Protein AF-A0AAV0S8D9-F1 (afdb_monomer)

pLDDT: mean 72.55, std 22.2, range [24.14, 98.0]

Radius of gyration: 20.38 Å; Cα contacts (8 Å, |Δi|>4): 269; chains: 1; bounding box: 49×60×60 Å

Organism: NCBI:txid586396

Mean predicted aligned error: 12.65 Å

Secondary structure (DSSP, 8-state):
------TTHHHHHHHHHHHHHHHHHHHHHHHHTHHHHHHHHHHTTTS------------------SSS-GGG--S-------BTTB--HHHHHHHHHHHHHHHHHHTTT-HHHHHHHHHHHHHHHHHHHHHHHHHHHH-TTSSTHHHHHTSHHHHHHHHHHHHHHH--HHHHHHHHHTTTTTTTTT---S--BTTB-HHHHHHHHHHHHHTT--GGGHHHHHHHHHHHHHHHHHHTT-STT-PPPPPP---

Foldseek 3Di:
DDDPPDPVVVVVCVPLLQVLVVLLVVLVCCLVCVVVVVVVVVVVVVPDPPPDDPPPPDPDDADDDDPDDPVPDPDDRDDDDADLVRHDLLSLLSNLSSLLSVLSSCCVPDNVSSVVSLVSSVVSLVSSVVSLVVVCVVPVDDDPVVVNLQNLLSNLSSLLSNCVRPVDVVSVVVNLVCCVVNCLLPDLDQDDHSRGNSLVSLVSLLVCVVVVHPPVSNVSSVSSPVSNVSNVCQDVVNDPPNHDDDDDPPD

Structure (mmCIF, N/CA/C/O backbone):
data_AF-A0AAV0S8D9-F1
#
_entry.id   AF-A0AAV0S8D9-F1
#
loop_
_atom_site.group_PDB
_atom_site.id
_atom_site.type_symbol
_atom_site.label_atom_id
_atom_site.label_alt_id
_atom_site.label_comp_id
_atom_site.label_asym_id
_atom_site.label_entity_id
_atom_site.label_seq_id
_atom_site.pdbx_PDB_ins_code
_atom_site.Cartn_x
_atom_site.Cartn_y
_atom_site.Cartn_z
_atom_site.occupancy
_atom_site.B_iso_or_equiv
_atom_site.auth_seq_id
_atom_site.auth_comp_id
_atom_site.auth_asym_id
_atom_site.auth_atom_id
_atom_site.pdbx_PDB_model_num
ATOM 1 N N . MET A 1 1 ? 24.815 -12.047 -27.892 1.00 31.92 1 MET A N 1
ATOM 2 C CA . MET A 1 1 ? 26.047 -11.972 -27.067 1.00 31.92 1 MET A CA 1
ATOM 3 C C . MET A 1 1 ? 26.303 -10.484 -26.829 1.00 31.92 1 MET A C 1
ATOM 5 O O . MET A 1 1 ? 26.404 -9.784 -27.816 1.00 31.92 1 MET A O 1
ATOM 9 N N . GLN A 1 2 ? 26.250 -9.881 -25.640 1.00 24.14 2 GLN A N 1
ATOM 10 C CA . GLN A 1 2 ? 26.749 -10.273 -24.319 1.00 24.14 2 GLN A CA 1
ATOM 11 C C . GLN A 1 2 ? 25.800 -9.818 -23.188 1.00 24.14 2 GLN A C 1
ATOM 13 O O . GLN A 1 2 ? 25.110 -8.808 -23.295 1.00 24.14 2 GLN A O 1
ATOM 18 N N . HIS A 1 3 ? 25.816 -10.579 -22.094 1.00 31.75 3 HIS A N 1
ATOM 19 C CA . HIS A 1 3 ? 25.137 -10.332 -20.824 1.00 31.75 3 HIS A CA 1
ATOM 20 C C . HIS A 1 3 ? 25.444 -8.947 -20.224 1.00 31.75 3 HIS A C 1
ATOM 22 O O . HIS A 1 3 ? 26.602 -8.638 -19.953 1.00 31.75 3 HIS A O 1
ATOM 28 N N . GLN A 1 4 ? 24.413 -8.165 -19.885 1.00 28.41 4 GLN A N 1
ATOM 29 C CA . GLN A 1 4 ? 24.534 -7.015 -18.976 1.00 28.41 4 GLN A CA 1
ATOM 30 C C . GLN A 1 4 ? 23.813 -7.264 -17.641 1.00 28.41 4 GLN A C 1
ATOM 32 O O . GLN A 1 4 ? 22.984 -6.479 -17.196 1.00 28.41 4 GLN A O 1
ATOM 37 N N . HIS A 1 5 ? 24.197 -8.316 -16.916 1.00 37.41 5 HIS A N 1
ATOM 38 C CA . HIS A 1 5 ? 24.026 -8.327 -15.456 1.00 37.41 5 HIS A CA 1
ATOM 39 C C . HIS A 1 5 ? 25.202 -7.588 -14.798 1.00 37.41 5 HIS A C 1
ATOM 41 O O . HIS A 1 5 ? 26.021 -8.172 -14.093 1.00 37.41 5 HIS A O 1
ATOM 47 N N . GLY A 1 6 ? 25.320 -6.285 -15.070 1.00 32.06 6 GLY A N 1
ATOM 48 C CA . GLY A 1 6 ? 26.424 -5.460 -14.579 1.00 32.06 6 GLY A CA 1
ATOM 49 C C . GLY A 1 6 ? 26.238 -4.974 -13.127 1.00 32.06 6 GLY A C 1
ATOM 50 O O . GLY A 1 6 ? 25.114 -4.694 -12.701 1.00 32.06 6 GLY A O 1
ATOM 51 N N . PRO A 1 7 ? 27.326 -4.760 -12.360 1.00 40.91 7 PRO A N 1
ATOM 52 C CA . PRO A 1 7 ? 27.303 -4.261 -10.974 1.00 40.91 7 PRO A CA 1
ATOM 53 C C . PRO A 1 7 ? 26.747 -2.831 -10.797 1.00 40.91 7 PRO A C 1
ATOM 55 O O . PRO A 1 7 ? 26.659 -2.341 -9.672 1.00 40.91 7 PRO A O 1
ATOM 58 N N . ARG A 1 8 ? 26.384 -2.137 -11.883 1.00 38.75 8 ARG A N 1
ATOM 59 C CA . ARG A 1 8 ? 25.819 -0.774 -11.865 1.00 38.75 8 ARG A CA 1
ATOM 60 C C . ARG A 1 8 ? 24.288 -0.761 -11.808 1.00 38.75 8 ARG A C 1
ATOM 62 O O . ARG A 1 8 ? 23.747 0.013 -11.031 1.00 38.75 8 ARG A O 1
ATOM 69 N N . ALA A 1 9 ? 23.598 -1.681 -12.490 1.00 37.69 9 ALA A N 1
ATOM 70 C CA . ALA A 1 9 ? 22.139 -1.832 -12.378 1.00 37.69 9 ALA A CA 1
ATOM 71 C C . ALA A 1 9 ? 21.707 -2.180 -10.938 1.00 37.69 9 ALA A C 1
ATOM 73 O O . ALA A 1 9 ? 20.710 -1.669 -10.432 1.00 37.69 9 ALA A O 1
ATOM 74 N N . ARG A 1 10 ? 22.531 -2.961 -10.222 1.00 42.09 10 ARG A N 1
ATOM 75 C CA . ARG A 1 10 ? 22.337 -3.244 -8.788 1.00 42.09 10 ARG A CA 1
ATOM 76 C C . ARG A 1 10 ? 22.516 -2.011 -7.890 1.00 42.09 10 ARG A C 1
ATOM 78 O O . ARG A 1 10 ? 21.965 -1.994 -6.797 1.00 42.09 10 ARG A O 1
ATOM 85 N N . ARG A 1 11 ? 23.272 -0.985 -8.312 1.00 39.25 11 ARG A N 1
ATOM 86 C CA . ARG A 1 11 ? 23.469 0.247 -7.520 1.00 39.25 11 ARG A CA 1
ATOM 87 C C . ARG A 1 11 ? 22.271 1.189 -7.581 1.00 39.25 11 ARG A C 1
ATOM 89 O O . ARG A 1 11 ? 21.969 1.800 -6.568 1.00 39.25 11 ARG A O 1
ATOM 96 N N . LEU A 1 12 ? 21.561 1.278 -8.708 1.00 46.28 12 LEU A N 1
ATOM 97 C CA . LEU A 1 12 ? 20.380 2.151 -8.806 1.00 46.28 12 LEU A CA 1
ATOM 98 C C . LEU A 1 12 ? 19.218 1.659 -7.954 1.00 46.28 12 LEU A C 1
ATOM 100 O O . LEU A 1 12 ? 18.611 2.460 -7.249 1.00 46.28 12 LEU A O 1
ATOM 104 N N . ARG A 1 13 ? 18.967 0.343 -7.939 1.00 48.09 13 ARG A N 1
ATOM 105 C CA . ARG A 1 13 ? 17.975 -0.248 -7.026 1.00 48.09 13 ARG A CA 1
ATOM 106 C C . ARG A 1 13 ? 18.266 0.101 -5.564 1.00 48.09 13 ARG A C 1
ATOM 108 O O . ARG A 1 13 ? 17.356 0.475 -4.839 1.00 48.09 13 ARG A O 1
ATOM 115 N N . ARG A 1 14 ? 19.545 0.087 -5.164 1.00 50.66 14 ARG A N 1
ATOM 116 C CA . ARG A 1 14 ? 19.982 0.405 -3.792 1.00 50.66 14 ARG A CA 1
ATOM 117 C C . ARG A 1 14 ? 19.736 1.852 -3.361 1.00 50.66 14 ARG A C 1
ATOM 119 O O . ARG A 1 14 ? 19.658 2.090 -2.165 1.00 50.66 14 ARG A O 1
ATOM 126 N N . CYS A 1 15 ? 19.632 2.808 -4.284 1.00 57.28 15 CYS A N 1
ATOM 127 C CA . CYS A 1 15 ? 19.384 4.213 -3.933 1.00 57.28 15 CYS A CA 1
ATOM 128 C C . CYS A 1 15 ? 17.926 4.625 -4.159 1.00 57.28 15 CYS A C 1
ATOM 130 O O . CYS A 1 15 ? 17.399 5.428 -3.397 1.00 57.28 15 CYS A O 1
ATOM 132 N N . ALA A 1 16 ? 17.267 4.086 -5.186 1.00 69.50 16 ALA A N 1
ATOM 133 C CA . ALA A 1 16 ? 15.893 4.455 -5.511 1.00 69.50 16 ALA A CA 1
ATOM 134 C C . ALA A 1 16 ? 14.869 3.846 -4.541 1.00 69.50 16 ALA A C 1
ATOM 136 O O . ALA A 1 16 ? 13.912 4.525 -4.176 1.00 69.50 16 ALA A O 1
ATOM 137 N N . LEU A 1 17 ? 15.098 2.614 -4.073 1.00 73.50 17 LEU A N 1
ATOM 138 C CA . LEU A 1 17 ? 14.161 1.915 -3.191 1.00 73.50 17 LEU A CA 1
ATOM 139 C C . LEU A 1 17 ? 14.050 2.578 -1.800 1.00 73.50 17 LEU A C 1
ATOM 141 O O . LEU A 1 17 ? 12.930 2.891 -1.395 1.00 73.50 17 LEU A O 1
ATOM 145 N N . PRO A 1 18 ? 15.153 2.938 -1.103 1.00 82.00 18 PRO A N 1
ATOM 146 C CA . PRO A 1 18 ? 15.049 3.656 0.170 1.00 82.00 18 PRO A CA 1
ATOM 147 C C . PRO A 1 18 ? 14.458 5.063 0.036 1.00 82.00 18 PRO A C 1
ATOM 149 O O . PRO A 1 18 ? 13.783 5.536 0.949 1.00 82.00 18 PRO A O 1
ATOM 152 N N . MET A 1 19 ? 14.684 5.746 -1.093 1.00 79.19 19 MET A N 1
ATOM 153 C CA . MET A 1 19 ? 14.059 7.048 -1.350 1.00 79.19 19 MET A CA 1
ATOM 154 C C . MET A 1 19 ? 12.544 6.927 -1.526 1.00 79.19 19 MET A C 1
ATOM 156 O O . MET A 1 19 ? 11.808 7.696 -0.912 1.00 79.19 19 MET A O 1
ATOM 160 N N . ALA A 1 20 ? 12.079 5.969 -2.334 1.00 82.50 20 ALA A N 1
ATOM 161 C CA . ALA A 1 20 ? 10.651 5.715 -2.516 1.00 82.50 20 ALA A CA 1
ATOM 162 C C . ALA A 1 20 ? 9.992 5.354 -1.176 1.00 82.50 20 ALA A C 1
ATOM 164 O O . ALA A 1 20 ? 9.017 5.994 -0.793 1.00 82.50 20 ALA A O 1
ATOM 165 N N . PHE A 1 21 ? 10.618 4.467 -0.397 1.00 87.00 21 PHE A N 1
ATOM 166 C CA . PHE A 1 21 ? 10.182 4.140 0.962 1.00 87.00 21 PHE A CA 1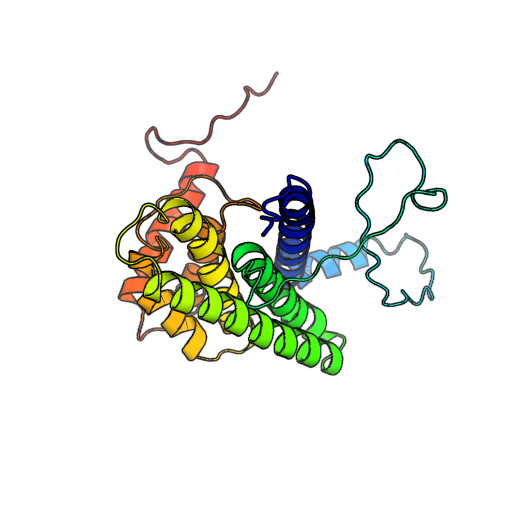
ATOM 167 C C . PHE A 1 21 ? 10.084 5.369 1.873 1.00 87.00 21 PHE A C 1
ATOM 169 O O . PHE A 1 21 ? 9.083 5.565 2.561 1.00 87.00 21 PHE A O 1
ATOM 176 N N . SER A 1 22 ? 11.092 6.242 1.847 1.00 87.50 22 SER A N 1
ATOM 177 C CA . SER A 1 22 ? 11.098 7.466 2.657 1.00 87.50 22 SER A CA 1
ATOM 178 C C . SER A 1 22 ? 9.945 8.398 2.276 1.00 87.50 22 SER A C 1
ATOM 180 O O . SER A 1 22 ? 9.296 8.967 3.154 1.00 87.50 22 SER A O 1
ATOM 182 N N . MET A 1 23 ? 9.642 8.519 0.980 1.00 87.69 23 MET A N 1
ATOM 183 C CA . MET A 1 23 ? 8.485 9.275 0.493 1.00 87.69 23 MET A CA 1
ATOM 184 C C . MET A 1 23 ? 7.165 8.661 0.965 1.00 87.69 23 MET A C 1
ATOM 186 O O . MET A 1 23 ? 6.303 9.400 1.445 1.00 87.69 23 MET A O 1
ATOM 190 N N . THR A 1 24 ? 7.019 7.334 0.896 1.00 90.50 24 THR A N 1
ATOM 191 C CA . THR A 1 24 ? 5.839 6.629 1.421 1.00 90.50 24 THR A CA 1
ATOM 192 C C . THR A 1 24 ? 5.653 6.909 2.911 1.00 90.50 24 THR A C 1
ATOM 194 O O . THR A 1 24 ? 4.551 7.241 3.342 1.00 90.50 24 THR A O 1
ATOM 197 N N . MET A 1 25 ? 6.730 6.849 3.698 1.00 92.06 25 MET A N 1
ATOM 198 C CA . MET A 1 25 ? 6.685 7.090 5.143 1.00 92.06 25 MET A CA 1
ATOM 199 C C . MET A 1 25 ? 6.356 8.538 5.504 1.00 92.06 25 MET A C 1
ATOM 201 O O . MET A 1 25 ? 5.533 8.771 6.390 1.00 92.06 25 MET A O 1
ATOM 205 N N . MET A 1 26 ? 6.941 9.515 4.805 1.00 89.00 26 MET A N 1
ATOM 206 C CA . MET A 1 26 ? 6.593 10.927 4.994 1.00 89.00 26 MET A CA 1
ATOM 207 C C . MET A 1 26 ? 5.124 11.189 4.651 1.00 89.00 26 MET A C 1
ATOM 209 O O . MET A 1 26 ? 4.426 11.860 5.411 1.00 89.00 26 MET A O 1
ATOM 213 N N . ALA A 1 27 ? 4.634 10.622 3.544 1.00 90.31 27 ALA A N 1
ATOM 214 C CA . ALA A 1 27 ? 3.231 10.732 3.165 1.00 90.31 27 ALA A CA 1
ATOM 215 C C . ALA A 1 27 ? 2.315 10.055 4.195 1.00 90.31 27 ALA A C 1
ATOM 217 O O . ALA A 1 27 ? 1.306 10.639 4.583 1.00 90.31 27 ALA A O 1
ATOM 218 N N . TRP A 1 28 ? 2.678 8.871 4.697 1.00 93.56 28 TRP A N 1
ATOM 219 C CA . TRP A 1 28 ? 1.918 8.186 5.742 1.00 93.56 28 TRP A CA 1
ATOM 220 C C . TRP A 1 28 ? 1.806 9.045 7.005 1.00 93.56 28 TRP A C 1
ATOM 222 O O . TRP A 1 28 ? 0.695 9.280 7.486 1.00 93.56 28 TRP A O 1
ATOM 232 N N . GLY A 1 29 ? 2.928 9.589 7.486 1.00 90.81 29 GLY A N 1
ATOM 233 C CA . GLY A 1 29 ? 2.941 10.494 8.633 1.00 90.81 29 GLY A CA 1
ATOM 234 C C . GLY A 1 29 ? 2.063 11.728 8.415 1.00 90.81 29 GLY A C 1
ATOM 235 O O . GLY A 1 29 ? 1.259 12.069 9.277 1.00 90.81 29 GLY A O 1
ATOM 236 N N . ALA A 1 30 ? 2.140 12.347 7.234 1.00 87.81 30 ALA A N 1
ATOM 237 C CA . ALA A 1 30 ? 1.315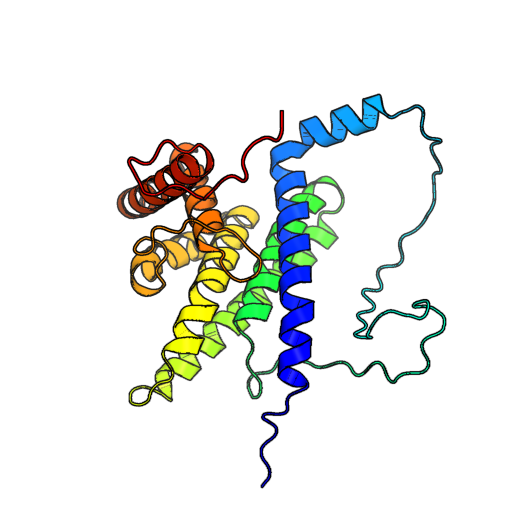 13.502 6.883 1.00 87.81 30 ALA A CA 1
ATOM 238 C C . ALA A 1 30 ? -0.189 13.184 6.821 1.00 87.81 30 ALA A C 1
ATOM 240 O O . ALA A 1 30 ? -1.004 14.054 7.120 1.00 87.81 30 ALA A O 1
ATOM 241 N N . ILE A 1 31 ? -0.573 11.962 6.439 1.00 90.19 31 ILE A N 1
ATOM 242 C CA . ILE A 1 31 ? -1.981 11.540 6.381 1.00 90.19 31 ILE A CA 1
ATOM 243 C C . ILE A 1 31 ? -2.524 11.264 7.784 1.00 90.19 31 ILE A C 1
ATOM 245 O O . ILE A 1 31 ? -3.610 11.736 8.115 1.00 90.19 31 ILE A O 1
ATOM 249 N N . ASP A 1 32 ? -1.797 10.486 8.589 1.00 88.44 32 ASP A N 1
ATOM 250 C CA . ASP A 1 32 ? -2.294 10.022 9.889 1.00 88.44 32 ASP A CA 1
ATOM 251 C C . ASP A 1 32 ? -2.124 11.059 11.006 1.00 88.44 32 ASP A C 1
ATOM 253 O O . ASP A 1 32 ? -2.968 11.109 11.896 1.00 88.44 32 ASP A O 1
ATOM 257 N N . PHE A 1 33 ? -1.109 11.926 10.922 1.00 87.06 33 PHE A N 1
ATOM 258 C CA . PHE A 1 33 ? -0.815 12.963 11.922 1.00 87.06 33 PHE A CA 1
ATOM 259 C C . PHE A 1 33 ? -1.013 14.390 11.387 1.00 87.06 33 PHE A C 1
ATOM 261 O O . PHE A 1 33 ? -0.362 15.336 11.833 1.00 87.06 33 PHE A O 1
ATOM 268 N N . ASN A 1 34 ? -1.887 14.571 10.389 1.00 82.62 34 ASN A N 1
ATOM 269 C CA . ASN A 1 34 ? -2.114 15.874 9.752 1.00 82.62 34 ASN A CA 1
ATOM 270 C C . ASN A 1 34 ? -2.471 16.966 10.780 1.00 82.62 34 ASN A C 1
ATOM 272 O O . ASN A 1 34 ? -1.951 18.082 10.728 1.00 82.62 34 ASN A O 1
ATOM 276 N N . LYS A 1 35 ? -3.346 16.637 11.739 1.00 81.06 35 LYS A N 1
ATOM 277 C CA . LYS A 1 35 ? -3.824 17.589 12.752 1.00 81.06 35 LYS A CA 1
ATOM 278 C C . LYS A 1 35 ? -2.679 18.062 13.638 1.00 81.06 35 LYS A C 1
ATOM 280 O O . LYS A 1 35 ? -2.537 19.260 13.868 1.00 81.06 35 LYS A O 1
ATOM 285 N N . GLU A 1 36 ? -1.855 17.130 14.088 1.00 82.06 36 GLU A N 1
ATOM 286 C CA . GLU A 1 36 ? -0.698 17.354 14.941 1.00 82.06 36 GLU A CA 1
ATOM 287 C C . GLU A 1 36 ? 0.348 18.190 14.199 1.00 82.06 36 GLU A C 1
ATOM 289 O O . GLU A 1 36 ? 0.778 19.220 14.715 1.00 82.06 36 GLU A O 1
ATOM 294 N N . ILE A 1 37 ? 0.674 17.825 12.955 1.00 77.25 37 ILE A N 1
ATOM 295 C CA . ILE A 1 37 ? 1.628 18.555 12.105 1.00 77.25 37 ILE A CA 1
ATOM 296 C C . ILE A 1 37 ? 1.148 19.988 11.847 1.00 77.25 37 ILE A C 1
ATOM 298 O O . ILE A 1 37 ? 1.916 20.935 12.009 1.00 77.25 37 ILE A O 1
ATOM 302 N N . THR A 1 38 ? -0.127 20.167 11.503 1.00 73.19 38 THR A N 1
ATOM 303 C CA . THR A 1 38 ? -0.705 21.496 11.258 1.00 73.19 38 THR A CA 1
ATOM 304 C C . THR A 1 38 ? -0.750 22.327 12.542 1.00 73.19 38 THR A C 1
ATOM 306 O O . THR A 1 38 ? -0.446 23.519 12.527 1.00 73.19 38 THR A O 1
ATOM 309 N N . SER A 1 39 ? -1.073 21.709 13.681 1.00 67.38 39 SER A N 1
ATOM 310 C CA . SER A 1 39 ? -1.080 22.393 14.978 1.00 67.38 39 SER A CA 1
ATOM 311 C C . SER A 1 39 ? 0.322 22.827 15.421 1.00 67.38 39 SER A C 1
ATOM 313 O O . SER A 1 39 ? 0.486 23.958 15.874 1.00 67.38 39 SER A O 1
ATOM 315 N N . ALA A 1 40 ? 1.341 21.988 15.215 1.00 63.16 40 ALA A N 1
ATOM 316 C CA . ALA A 1 40 ? 2.734 22.311 15.503 1.00 63.16 40 ALA A CA 1
ATOM 317 C C . ALA A 1 40 ? 3.260 23.411 14.566 1.00 63.16 40 ALA A C 1
ATOM 319 O O . ALA A 1 40 ? 3.936 24.329 15.022 1.00 63.16 40 ALA A O 1
ATOM 320 N N . ALA A 1 41 ? 2.898 23.376 13.279 1.00 58.62 41 ALA A N 1
ATOM 321 C CA . ALA A 1 41 ? 3.222 24.438 12.325 1.00 58.62 41 ALA A CA 1
ATOM 322 C C . ALA A 1 41 ? 2.619 25.791 12.742 1.00 58.62 41 ALA A C 1
ATOM 324 O O . ALA A 1 41 ? 3.310 26.807 12.716 1.00 58.62 41 ALA A O 1
ATOM 325 N N . ASN A 1 42 ? 1.371 25.793 13.219 1.00 51.75 42 ASN A N 1
ATOM 326 C CA . ASN A 1 42 ? 0.718 26.997 13.738 1.00 51.75 42 ASN A CA 1
ATOM 327 C C . ASN A 1 42 ? 1.333 27.486 15.066 1.00 51.75 42 ASN A C 1
ATOM 329 O O . ASN A 1 42 ? 1.339 28.685 15.329 1.00 51.75 42 ASN A O 1
ATOM 333 N N . GLN A 1 43 ? 1.879 26.591 15.899 1.00 50.03 43 GLN A N 1
ATOM 334 C CA . GLN A 1 43 ? 2.620 26.955 17.119 1.00 50.03 43 GLN A CA 1
ATOM 335 C C . GLN A 1 43 ? 4.039 27.476 16.823 1.00 50.03 43 GLN A C 1
ATOM 337 O O . GLN A 1 43 ? 4.599 28.234 17.615 1.00 50.03 43 GLN A O 1
ATOM 342 N N . MET A 1 44 ? 4.598 27.132 15.660 1.00 41.50 44 MET A N 1
ATOM 343 C CA . MET A 1 44 ? 5.879 27.628 15.142 1.00 41.50 44 MET A CA 1
ATOM 344 C C . MET A 1 44 ? 5.749 28.924 14.314 1.00 41.50 44 MET A C 1
ATOM 346 O O . MET A 1 44 ? 6.678 29.288 13.596 1.00 41.50 44 MET A O 1
ATOM 350 N N . ALA A 1 45 ? 4.645 29.670 14.452 1.00 43.34 45 ALA A N 1
ATOM 351 C CA . ALA A 1 45 ? 4.358 30.919 13.728 1.00 43.34 45 ALA A CA 1
ATOM 352 C C . ALA A 1 45 ? 5.302 32.115 14.030 1.00 43.34 45 ALA A C 1
ATOM 354 O O . ALA A 1 45 ? 5.028 33.239 13.618 1.00 43.34 45 ALA A O 1
ATOM 355 N N . TRP A 1 46 ? 6.420 31.886 14.724 1.00 40.81 46 TRP A N 1
ATOM 356 C CA . TRP A 1 46 ? 7.502 32.859 14.944 1.00 40.81 46 TRP A CA 1
ATOM 357 C C . TRP A 1 46 ? 8.651 32.707 13.935 1.00 40.81 46 TRP A C 1
ATOM 359 O O . TRP A 1 46 ? 9.579 33.514 13.933 1.00 40.81 46 TRP A O 1
ATOM 369 N N . LEU A 1 47 ? 8.615 31.678 13.082 1.00 36.28 47 LEU A N 1
ATOM 370 C CA . LEU A 1 47 ? 9.505 31.574 11.927 1.00 36.28 47 LEU A CA 1
ATOM 371 C C . LEU A 1 47 ? 8.948 32.474 10.812 1.00 36.28 47 LEU A C 1
ATOM 373 O O . LEU A 1 47 ? 7.768 32.333 10.484 1.00 36.28 47 LEU A O 1
ATOM 377 N N . PRO A 1 48 ? 9.741 33.408 10.247 1.00 35.12 48 PRO A N 1
ATOM 378 C CA . PRO A 1 48 ? 9.242 34.364 9.270 1.00 35.12 48 PRO A CA 1
ATOM 379 C C . PRO A 1 48 ? 8.513 33.665 8.126 1.00 35.12 48 PRO A C 1
ATOM 381 O O . PRO A 1 48 ? 9.032 32.742 7.495 1.00 35.12 48 PRO A O 1
ATOM 384 N N . SER A 1 49 ? 7.298 34.140 7.873 1.00 43.25 49 SER A N 1
ATOM 385 C CA . SER A 1 49 ? 6.480 33.816 6.716 1.00 43.25 49 SER A CA 1
ATOM 386 C C . SER A 1 49 ? 7.134 34.364 5.445 1.00 43.25 49 SER A C 1
ATOM 388 O O . SER A 1 49 ? 6.692 35.377 4.904 1.00 43.25 49 SER A O 1
ATOM 390 N N . ASP A 1 50 ? 8.184 33.707 4.958 1.00 38.38 50 ASP A N 1
ATOM 391 C CA . ASP A 1 50 ? 8.671 33.935 3.599 1.00 38.38 50 ASP A CA 1
ATOM 392 C C . ASP A 1 50 ? 7.736 33.208 2.629 1.00 38.38 50 ASP A C 1
ATOM 394 O O . ASP A 1 50 ? 7.899 32.042 2.256 1.00 38.38 50 ASP A O 1
ATOM 398 N N . GLY A 1 51 ? 6.685 33.937 2.257 1.00 40.66 51 GLY A N 1
ATOM 399 C CA . GLY A 1 51 ? 5.893 33.648 1.081 1.00 40.66 51 GLY A CA 1
ATOM 400 C C . GLY A 1 51 ? 6.783 33.669 -0.160 1.00 40.66 51 GLY A C 1
ATOM 401 O O . GLY A 1 51 ? 7.498 34.630 -0.418 1.00 40.66 51 GLY A O 1
ATOM 402 N N . GLY A 1 52 ? 6.694 32.607 -0.958 1.00 37.03 52 GLY A N 1
ATOM 403 C CA . GLY A 1 52 ? 7.223 32.600 -2.317 1.00 37.03 52 GLY A CA 1
ATOM 404 C C . GLY A 1 52 ? 8.586 31.934 -2.484 1.00 37.03 52 GLY A C 1
ATOM 405 O O . GLY A 1 52 ? 9.563 32.573 -2.857 1.00 37.03 52 GLY A O 1
ATOM 406 N N . ARG A 1 53 ? 8.625 30.602 -2.397 1.00 30.58 53 ARG A N 1
ATOM 407 C CA . ARG A 1 53 ? 9.456 29.827 -3.328 1.00 30.58 53 ARG A CA 1
ATOM 408 C C . ARG A 1 53 ? 8.593 28.784 -4.013 1.00 30.58 53 ARG A C 1
ATOM 410 O O . ARG A 1 53 ? 8.267 27.748 -3.447 1.00 30.58 53 ARG A O 1
ATOM 417 N N . THR A 1 54 ? 8.235 29.087 -5.256 1.00 33.53 54 THR A N 1
ATOM 418 C CA . THR A 1 54 ? 7.852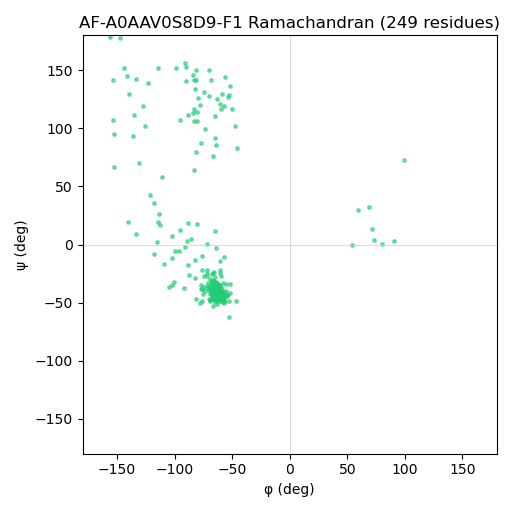 28.107 -6.272 1.00 33.53 54 THR A CA 1
ATOM 419 C C . THR A 1 54 ? 8.893 26.992 -6.284 1.00 33.53 54 THR A C 1
ATOM 421 O O . THR A 1 54 ? 9.990 27.163 -6.819 1.00 33.53 54 THR A O 1
ATOM 424 N N . THR A 1 55 ? 8.580 25.852 -5.674 1.00 30.17 55 THR A N 1
ATOM 425 C CA . THR A 1 55 ? 9.371 24.639 -5.842 1.00 30.17 55 THR A CA 1
ATOM 426 C C . THR A 1 55 ? 9.077 24.111 -7.235 1.00 30.17 55 THR A C 1
ATOM 428 O O . THR A 1 55 ? 8.049 23.499 -7.511 1.00 30.17 55 THR A O 1
ATOM 431 N N . SER A 1 56 ? 9.989 24.418 -8.155 1.00 29.16 56 SER A N 1
ATOM 432 C CA . SER A 1 56 ? 10.047 23.805 -9.471 1.00 29.16 56 SER A CA 1
ATOM 433 C C . SER A 1 56 ? 10.005 22.287 -9.310 1.00 29.16 56 SER A C 1
ATOM 435 O O . SER A 1 56 ? 10.917 21.689 -8.736 1.00 29.16 56 SER A O 1
ATOM 437 N N . SER A 1 57 ? 8.958 21.663 -9.839 1.00 35.09 57 SER A N 1
ATOM 438 C CA . SER A 1 57 ? 8.856 20.222 -10.026 1.00 35.09 57 SER A CA 1
ATOM 439 C C . SER A 1 57 ? 9.920 19.767 -11.028 1.00 35.09 57 SER A C 1
ATOM 441 O O . SER A 1 57 ? 9.681 19.682 -12.232 1.00 35.09 57 SER A O 1
ATOM 443 N N . ARG A 1 58 ? 11.125 19.504 -10.528 1.00 26.38 58 ARG A N 1
ATOM 444 C CA . ARG A 1 58 ? 12.173 18.760 -11.224 1.00 26.38 58 ARG A CA 1
ATOM 445 C C . ARG A 1 58 ? 12.787 17.785 -10.229 1.00 26.38 58 ARG A C 1
ATOM 447 O O . ARG A 1 58 ? 13.703 18.126 -9.489 1.00 26.38 58 ARG A O 1
ATOM 454 N N . LEU A 1 59 ? 12.260 16.562 -10.220 1.00 31.86 59 LEU A N 1
ATOM 455 C CA . LEU A 1 59 ? 12.925 15.408 -9.623 1.00 31.86 59 LEU A CA 1
ATOM 456 C C . LEU A 1 59 ? 14.194 15.141 -10.444 1.00 31.86 59 LEU A C 1
ATOM 458 O O . LEU A 1 59 ? 14.150 14.461 -11.466 1.00 31.86 59 LEU A O 1
ATOM 462 N N . ILE A 1 60 ? 15.317 15.734 -10.043 1.00 32.47 60 ILE A N 1
ATOM 463 C CA . ILE A 1 60 ? 16.633 15.397 -10.590 1.00 32.47 60 ILE A CA 1
ATOM 464 C C . ILE A 1 60 ? 17.252 14.375 -9.642 1.00 32.47 60 ILE A C 1
ATOM 466 O O . ILE A 1 60 ? 17.651 14.699 -8.528 1.00 32.47 60 ILE A O 1
ATOM 470 N N . HIS A 1 61 ? 17.306 13.122 -10.087 1.00 34.94 61 HIS A N 1
ATOM 471 C CA . HIS A 1 61 ? 18.032 12.062 -9.402 1.00 34.94 61 HIS A CA 1
ATOM 472 C C . HIS A 1 61 ? 19.517 12.128 -9.769 1.00 34.94 61 HIS A C 1
ATOM 474 O O . HIS A 1 61 ? 19.856 12.183 -10.954 1.00 34.94 61 HIS A O 1
ATOM 480 N N . THR A 1 62 ? 20.406 12.035 -8.778 1.00 32.38 62 THR A N 1
ATOM 481 C CA . THR A 1 62 ? 21.815 11.717 -9.029 1.00 32.38 62 THR A CA 1
ATOM 482 C C . THR A 1 62 ? 22.415 10.763 -8.025 1.00 32.38 62 THR A C 1
ATOM 484 O O . THR A 1 62 ? 22.390 10.998 -6.824 1.00 32.38 62 THR A O 1
ATOM 487 N N . THR A 1 63 ? 23.054 9.729 -8.565 1.00 47.28 63 THR A N 1
ATOM 488 C CA . THR A 1 63 ? 24.043 8.907 -7.881 1.00 47.28 63 THR A CA 1
ATOM 489 C C . THR A 1 63 ? 25.408 9.591 -7.961 1.00 47.28 63 THR A C 1
ATOM 491 O O . THR A 1 63 ? 25.960 9.707 -9.055 1.00 47.28 63 THR A O 1
ATOM 494 N N . ALA A 1 64 ? 25.992 9.977 -6.833 1.00 39.38 64 ALA A N 1
ATOM 495 C CA . ALA A 1 64 ? 27.440 10.120 -6.715 1.00 39.38 64 ALA A CA 1
ATOM 496 C C . ALA A 1 64 ? 27.857 9.930 -5.259 1.00 39.38 64 ALA A C 1
ATOM 498 O O . ALA A 1 64 ? 27.154 10.336 -4.339 1.00 39.38 64 ALA A O 1
ATOM 499 N N . GLN A 1 65 ? 28.996 9.273 -5.064 1.00 37.19 65 GLN A N 1
ATOM 500 C CA . GLN A 1 65 ? 29.683 9.218 -3.781 1.00 37.19 65 GLN A CA 1
ATOM 501 C C . GLN A 1 65 ? 29.972 10.660 -3.336 1.00 37.19 65 GLN A C 1
ATOM 503 O O . GLN A 1 65 ? 30.623 11.410 -4.060 1.00 37.19 65 GLN A O 1
ATOM 508 N N . CYS A 1 66 ? 29.431 11.067 -2.188 1.00 35.06 66 CYS A N 1
ATOM 509 C CA . CYS A 1 66 ? 29.482 12.454 -1.738 1.00 35.06 66 CYS A CA 1
ATOM 510 C C . CYS A 1 66 ? 30.810 12.774 -1.045 1.00 35.06 66 CYS A C 1
ATOM 512 O O . CYS A 1 66 ? 31.033 12.414 0.109 1.00 35.06 66 CYS A O 1
ATOM 514 N N . SER A 1 67 ? 31.672 13.514 -1.736 1.00 45.72 67 SER A N 1
ATOM 515 C CA . SER A 1 67 ? 32.627 14.445 -1.109 1.00 45.72 67 SER A CA 1
ATOM 516 C C . SER A 1 67 ? 32.765 15.749 -1.910 1.00 45.72 67 SER A C 1
ATOM 518 O O . SER A 1 67 ? 33.734 16.477 -1.749 1.00 45.72 67 SER A O 1
ATOM 520 N N . VAL A 1 68 ? 31.790 16.059 -2.771 1.00 41.00 68 VAL A N 1
ATOM 521 C CA . VAL A 1 68 ? 31.721 17.308 -3.545 1.00 41.00 68 VAL A CA 1
ATOM 522 C C . VAL A 1 68 ? 30.262 17.759 -3.615 1.00 41.00 68 VAL A C 1
ATOM 524 O O . VAL A 1 68 ? 29.367 16.908 -3.650 1.00 41.00 68 VAL A O 1
ATOM 527 N N . GLY A 1 69 ? 30.024 19.073 -3.592 1.00 39.19 69 GLY A N 1
ATOM 528 C CA . GLY A 1 69 ? 28.687 19.665 -3.692 1.00 39.19 69 GLY A CA 1
ATOM 529 C C . GLY A 1 69 ? 27.955 19.211 -4.957 1.00 39.19 69 GLY A C 1
ATOM 530 O O . GLY A 1 69 ? 28.560 19.003 -6.010 1.00 39.19 69 GLY A O 1
ATOM 531 N N . SER A 1 70 ? 26.639 19.022 -4.858 1.00 52.28 70 SER A N 1
ATOM 532 C CA . SER A 1 70 ? 25.791 18.525 -5.958 1.00 52.28 70 SER A CA 1
ATOM 533 C C . SER A 1 70 ? 25.789 19.429 -7.201 1.00 52.28 70 SER A C 1
ATOM 535 O O . SER A 1 70 ? 25.536 18.964 -8.325 1.00 52.28 70 SER A O 1
ATOM 537 N N . GLU A 1 71 ? 26.091 20.708 -6.981 1.00 56.81 71 GLU A N 1
ATOM 538 C CA . GLU A 1 71 ? 26.266 21.772 -7.963 1.00 56.81 71 GLU A CA 1
ATOM 539 C C . GLU A 1 71 ? 27.556 21.641 -8.783 1.00 56.81 71 GLU A C 1
ATOM 541 O O . GLU A 1 71 ? 27.573 22.091 -9.925 1.00 56.81 71 GLU A O 1
ATOM 546 N N . ASP A 1 72 ? 28.584 20.962 -8.262 1.00 45.28 72 ASP A N 1
ATOM 547 C CA . ASP A 1 72 ? 29.937 20.931 -8.847 1.00 45.28 72 ASP A CA 1
ATOM 548 C C . ASP A 1 72 ? 30.349 19.530 -9.346 1.00 45.28 72 ASP A C 1
ATOM 550 O O . ASP A 1 72 ? 31.516 19.182 -9.531 1.00 45.28 72 ASP A O 1
ATOM 554 N N . MET A 1 73 ? 29.358 18.664 -9.566 1.00 45.50 73 MET A N 1
ATOM 555 C CA . MET A 1 73 ? 29.589 17.320 -10.084 1.00 45.50 73 MET A CA 1
ATOM 556 C C . MET A 1 73 ? 29.787 17.313 -11.606 1.00 45.50 73 MET A C 1
ATOM 558 O O . MET A 1 73 ? 28.836 17.486 -12.370 1.00 45.50 73 MET A O 1
ATOM 562 N N . THR A 1 74 ? 31.000 16.963 -12.037 1.00 51.69 74 THR A N 1
ATOM 563 C CA . THR A 1 74 ? 31.404 16.741 -13.443 1.00 51.69 74 THR A CA 1
ATOM 564 C C . THR A 1 74 ? 31.205 15.300 -13.939 1.00 51.69 74 THR A C 1
ATOM 566 O O . THR A 1 74 ? 31.534 14.976 -15.079 1.00 51.69 74 THR A O 1
ATOM 569 N N . THR A 1 75 ? 30.646 14.406 -13.114 1.00 53.06 75 THR A N 1
ATOM 570 C CA . THR A 1 75 ? 30.401 13.006 -13.502 1.00 53.06 75 THR A CA 1
ATOM 571 C C . THR A 1 75 ? 29.112 12.847 -14.329 1.00 53.06 75 THR A C 1
ATOM 573 O O . THR A 1 75 ? 28.102 13.488 -14.024 1.00 53.06 75 THR A O 1
ATOM 576 N N . PRO A 1 76 ? 29.089 11.979 -15.366 1.00 51.66 76 PRO A N 1
ATOM 577 C CA . PRO A 1 76 ? 27.888 11.757 -16.173 1.00 51.66 76 PRO A CA 1
ATOM 578 C C . PRO A 1 76 ? 26.700 11.226 -15.354 1.00 51.66 76 PRO A C 1
ATOM 580 O O . PRO A 1 76 ? 26.749 10.128 -14.791 1.00 51.66 76 PRO A O 1
ATOM 583 N N . ARG A 1 77 ? 25.587 11.971 -15.351 1.00 52.59 77 ARG A N 1
ATOM 584 C CA . ARG A 1 77 ? 24.313 11.583 -14.717 1.00 52.59 77 ARG A CA 1
ATOM 585 C C . ARG A 1 77 ? 23.542 10.645 -15.649 1.00 52.59 77 ARG A C 1
ATOM 587 O O . ARG A 1 77 ? 22.658 11.066 -16.387 1.00 52.59 77 ARG A O 1
ATOM 594 N N . THR A 1 78 ? 23.922 9.370 -15.671 1.00 49.75 78 THR A N 1
ATOM 595 C CA . THR A 1 78 ? 23.248 8.373 -16.522 1.00 49.75 78 THR A CA 1
ATOM 596 C C . THR A 1 78 ? 21.924 7.951 -15.883 1.00 49.75 78 THR A C 1
ATOM 598 O O . THR A 1 78 ? 21.923 7.424 -14.771 1.00 49.75 78 THR A O 1
ATOM 601 N N . ALA A 1 79 ? 20.807 8.167 -16.580 1.00 50.28 79 ALA A N 1
ATOM 602 C CA . ALA A 1 79 ? 19.494 7.675 -16.172 1.00 50.28 79 ALA A CA 1
ATOM 603 C C . ALA A 1 79 ? 19.297 6.221 -16.623 1.00 50.28 79 ALA A C 1
ATOM 605 O O . ALA A 1 79 ? 19.692 5.842 -17.725 1.00 50.28 79 ALA A O 1
ATOM 606 N N . TYR A 1 80 ? 18.662 5.416 -15.775 1.00 54.31 80 TYR A N 1
ATOM 607 C CA . TYR A 1 80 ? 18.333 4.024 -16.064 1.00 54.31 80 TYR A CA 1
ATOM 608 C C . TYR A 1 80 ? 16.829 3.841 -15.905 1.00 54.31 80 TYR A C 1
ATOM 610 O O . TYR A 1 80 ? 16.236 4.396 -14.979 1.00 54.31 80 TYR A O 1
ATOM 618 N N . LYS A 1 81 ? 16.219 3.078 -16.811 1.00 62.41 81 LYS A N 1
ATOM 619 C CA . LYS A 1 81 ? 14.781 2.799 -16.814 1.00 62.41 81 LYS A CA 1
ATOM 620 C C . LYS A 1 81 ? 14.519 1.321 -16.558 1.00 62.41 81 LYS A C 1
ATOM 622 O O . LYS A 1 81 ? 15.344 0.480 -16.911 1.00 62.41 81 LYS A O 1
ATOM 627 N N . LEU A 1 82 ? 13.362 1.036 -15.977 1.00 65.31 82 LEU A N 1
ATOM 628 C CA . LEU A 1 82 ? 12.791 -0.304 -15.950 1.00 65.31 82 LEU A CA 1
ATOM 629 C C . LEU A 1 82 ? 11.913 -0.482 -17.190 1.00 65.31 82 LEU A C 1
ATOM 631 O O . LEU A 1 82 ? 11.218 0.449 -17.601 1.00 65.31 82 LEU A O 1
ATOM 635 N N . ASP A 1 83 ? 11.962 -1.665 -17.786 1.00 66.69 83 ASP A N 1
ATOM 636 C CA . ASP A 1 83 ? 11.075 -2.080 -18.871 1.00 66.69 83 ASP A CA 1
ATOM 637 C C . ASP A 1 83 ? 10.808 -3.589 -18.778 1.00 66.69 83 ASP A C 1
ATOM 639 O O . ASP A 1 83 ? 11.322 -4.262 -17.886 1.00 66.69 83 ASP A O 1
ATOM 643 N N . GLN A 1 84 ? 9.980 -4.127 -19.675 1.00 65.56 84 GLN A N 1
ATOM 644 C CA . GLN A 1 84 ? 9.629 -5.553 -19.673 1.00 65.56 84 GLN A CA 1
ATOM 645 C C . GLN A 1 84 ? 10.852 -6.475 -19.833 1.00 65.56 84 GLN A C 1
ATOM 647 O O . GLN A 1 84 ? 10.836 -7.599 -19.339 1.00 65.56 84 GLN A O 1
ATOM 652 N N . ASN A 1 85 ? 11.925 -5.997 -20.472 1.00 55.22 85 ASN A N 1
ATOM 653 C CA . ASN A 1 85 ? 13.158 -6.759 -20.682 1.00 55.22 85 ASN A CA 1
ATOM 654 C C . ASN A 1 85 ? 14.146 -6.607 -19.508 1.00 55.22 85 ASN A C 1
ATOM 656 O O . ASN A 1 85 ? 15.047 -7.430 -19.344 1.00 55.22 85 ASN A O 1
ATOM 660 N N . HIS A 1 86 ? 13.965 -5.578 -18.673 1.00 62.03 86 HIS A N 1
ATOM 661 C CA . HIS A 1 86 ? 14.743 -5.293 -17.466 1.00 62.03 86 HIS A CA 1
ATOM 662 C C . HIS A 1 86 ? 13.794 -5.024 -16.279 1.00 62.03 86 HIS A C 1
ATOM 664 O O . HIS A 1 86 ? 13.686 -3.879 -15.818 1.00 62.03 86 HIS A O 1
ATOM 670 N N . PRO A 1 87 ? 13.087 -6.060 -15.783 1.00 64.88 87 PRO A N 1
ATOM 671 C CA . PRO A 1 87 ? 12.028 -5.899 -14.788 1.00 64.88 87 PRO A CA 1
ATOM 672 C C . PRO A 1 87 ? 12.587 -5.496 -13.421 1.00 64.88 87 PRO A C 1
ATOM 674 O O . PRO A 1 87 ? 13.700 -5.881 -13.063 1.00 64.88 87 PRO A O 1
ATOM 677 N N . GLY A 1 88 ? 11.805 -4.752 -12.636 1.00 70.25 88 GLY A N 1
ATOM 678 C CA . GLY A 1 88 ? 12.149 -4.289 -11.284 1.00 70.25 88 GLY A CA 1
ATOM 679 C C . GLY A 1 88 ? 10.900 -4.075 -10.437 1.00 70.25 88 GLY A C 1
ATOM 680 O O . GLY A 1 88 ? 10.536 -2.939 -10.145 1.00 70.25 88 GLY A O 1
ATOM 681 N N . SER A 1 89 ? 10.212 -5.174 -10.129 1.00 77.81 89 SER A N 1
ATOM 682 C CA . SER A 1 89 ? 8.908 -5.184 -9.457 1.00 77.81 89 SER A CA 1
ATOM 683 C C . SER A 1 89 ? 8.971 -4.670 -8.016 1.00 77.81 89 SER A C 1
ATOM 685 O O . SER A 1 89 ? 8.032 -4.017 -7.584 1.00 77.81 89 SER A O 1
ATOM 687 N N . ASP A 1 90 ? 10.100 -4.873 -7.328 1.00 78.81 90 ASP A N 1
ATOM 688 C CA . ASP A 1 90 ? 10.449 -4.259 -6.033 1.00 78.81 90 ASP A CA 1
ATOM 689 C C . ASP A 1 90 ? 10.311 -2.732 -6.102 1.00 78.81 90 ASP A C 1
ATOM 691 O O . ASP A 1 90 ? 9.472 -2.107 -5.452 1.00 78.81 90 ASP A O 1
ATOM 695 N N . LEU A 1 91 ? 11.112 -2.114 -6.969 1.00 81.81 91 LEU A N 1
ATOM 696 C CA . LEU A 1 91 ? 11.163 -0.667 -7.101 1.00 81.81 91 LEU A CA 1
ATOM 697 C C . LEU A 1 91 ? 9.860 -0.101 -7.671 1.00 81.81 91 LEU A C 1
ATOM 699 O O . LEU A 1 91 ? 9.415 0.961 -7.235 1.00 81.81 91 LEU A O 1
ATOM 703 N N . ALA A 1 92 ? 9.249 -0.789 -8.636 1.00 86.25 92 ALA A N 1
ATOM 704 C CA . ALA A 1 92 ? 7.966 -0.384 -9.198 1.00 86.25 92 ALA A CA 1
ATOM 705 C C . ALA A 1 92 ? 6.838 -0.455 -8.154 1.00 86.25 92 ALA A C 1
ATOM 707 O O . ALA A 1 92 ? 6.046 0.483 -8.075 1.00 86.25 92 ALA A O 1
ATOM 708 N N . GLY A 1 93 ? 6.810 -1.500 -7.321 1.00 88.38 93 GLY A N 1
ATOM 709 C CA . GLY A 1 93 ? 5.864 -1.661 -6.217 1.00 88.38 93 GLY A CA 1
ATOM 710 C C . GLY A 1 93 ? 6.021 -0.569 -5.160 1.00 88.38 93 GLY A C 1
ATOM 711 O O . GLY A 1 93 ? 5.059 0.143 -4.871 1.00 88.38 93 GLY A O 1
ATOM 712 N N . GLU A 1 94 ? 7.236 -0.329 -4.660 1.00 90.12 94 GLU A N 1
ATOM 713 C CA . GLU A 1 94 ? 7.452 0.736 -3.668 1.00 90.12 94 GLU A CA 1
ATOM 714 C C . GLU A 1 94 ? 7.153 2.127 -4.247 1.00 90.12 94 GLU A C 1
ATOM 716 O O . GLU A 1 94 ? 6.569 2.976 -3.578 1.00 90.12 94 GLU A O 1
ATOM 721 N N . THR A 1 95 ? 7.484 2.369 -5.519 1.00 89.44 95 THR A N 1
ATOM 722 C CA . THR A 1 95 ? 7.141 3.641 -6.175 1.00 89.44 95 THR A CA 1
ATOM 723 C C . THR A 1 95 ? 5.625 3.788 -6.335 1.00 89.44 95 THR A C 1
ATOM 725 O O . THR A 1 95 ? 5.094 4.881 -6.135 1.00 89.44 95 THR A O 1
ATOM 728 N N . ALA A 1 96 ? 4.902 2.707 -6.642 1.00 94.50 96 ALA A N 1
ATOM 729 C CA . ALA A 1 96 ? 3.443 2.718 -6.680 1.00 94.50 96 ALA A CA 1
ATOM 730 C C . ALA A 1 96 ? 2.846 3.043 -5.301 1.00 94.50 96 ALA A C 1
ATOM 732 O O . ALA A 1 96 ? 1.962 3.897 -5.212 1.00 94.50 96 ALA A O 1
ATOM 733 N N . ALA A 1 97 ? 3.368 2.437 -4.229 1.00 95.12 97 ALA A N 1
ATOM 734 C CA . ALA A 1 97 ? 2.978 2.745 -2.853 1.00 95.12 97 ALA A CA 1
ATOM 735 C C . ALA A 1 97 ? 3.232 4.221 -2.503 1.00 95.12 97 ALA A C 1
ATOM 737 O O . ALA A 1 97 ? 2.329 4.903 -2.014 1.00 95.12 97 ALA A O 1
ATOM 738 N N . ALA A 1 98 ? 4.418 4.741 -2.834 1.00 93.06 98 ALA A N 1
ATOM 739 C CA . ALA A 1 98 ? 4.796 6.130 -2.587 1.00 93.06 98 ALA A CA 1
ATOM 740 C C . ALA A 1 98 ? 3.862 7.117 -3.299 1.00 93.06 98 ALA A C 1
ATOM 742 O O . ALA A 1 98 ? 3.399 8.083 -2.693 1.00 93.06 98 ALA A O 1
ATOM 743 N N . LEU A 1 99 ? 3.548 6.870 -4.575 1.00 93.75 99 LEU A N 1
ATOM 744 C CA . LEU A 1 99 ? 2.639 7.717 -5.350 1.00 93.75 99 LEU A CA 1
ATOM 745 C C . LEU A 1 99 ? 1.191 7.617 -4.857 1.00 93.75 99 LEU A C 1
ATOM 747 O O . LEU A 1 99 ? 0.503 8.636 -4.788 1.00 93.75 99 LEU A O 1
ATOM 751 N N . ALA A 1 100 ? 0.731 6.425 -4.468 1.00 97.06 100 ALA A N 1
ATOM 752 C CA . ALA A 1 100 ? -0.592 6.239 -3.880 1.00 97.06 100 ALA A CA 1
ATOM 753 C C . ALA A 1 100 ? -0.717 6.975 -2.534 1.00 97.06 100 ALA A C 1
ATOM 755 O O . ALA A 1 100 ? -1.672 7.730 -2.336 1.00 97.06 100 ALA A O 1
ATOM 756 N N . ALA A 1 101 ? 0.269 6.846 -1.645 1.00 95.06 101 ALA A N 1
ATOM 757 C CA . ALA A 1 101 ? 0.310 7.583 -0.384 1.00 95.06 101 ALA A CA 1
ATOM 758 C C . ALA A 1 101 ? 0.392 9.102 -0.623 1.00 95.06 101 ALA A C 1
ATOM 760 O O . ALA A 1 101 ? -0.390 9.869 -0.062 1.00 95.06 101 ALA A O 1
ATOM 761 N N . ALA A 1 102 ? 1.269 9.556 -1.522 1.00 91.31 102 ALA A N 1
ATOM 762 C CA . ALA A 1 102 ? 1.371 10.969 -1.876 1.00 91.31 102 ALA A CA 1
ATOM 763 C C . ALA A 1 102 ? 0.052 11.514 -2.447 1.00 91.31 102 ALA A C 1
ATOM 765 O O . ALA A 1 102 ? -0.352 12.620 -2.092 1.00 91.31 102 ALA A O 1
ATOM 766 N N . SER A 1 103 ? -0.668 10.740 -3.266 1.00 95.69 103 SER A N 1
ATOM 767 C CA . SER A 1 103 ? -1.969 11.156 -3.804 1.00 95.69 103 SER A CA 1
ATOM 768 C C . SER A 1 103 ? -2.965 11.496 -2.692 1.00 95.69 103 SER A C 1
ATOM 770 O O . SER A 1 103 ? -3.642 12.521 -2.775 1.00 95.69 103 SER A O 1
ATOM 772 N N . LEU A 1 104 ? -2.998 10.706 -1.614 1.00 92.88 104 LEU A N 1
ATOM 773 C CA . LEU A 1 104 ? -3.833 10.971 -0.444 1.00 92.88 104 LEU A CA 1
ATOM 774 C C . LEU A 1 104 ? -3.389 12.231 0.300 1.00 92.88 104 LEU A C 1
ATOM 776 O O . LEU A 1 104 ? -4.234 13.059 0.634 1.00 92.88 104 LEU A O 1
ATOM 780 N N . ALA A 1 105 ? -2.083 12.394 0.520 1.00 91.00 105 ALA A N 1
ATOM 781 C CA . ALA A 1 105 ? -1.529 13.555 1.213 1.00 91.00 105 ALA A CA 1
ATOM 782 C C . ALA A 1 105 ? -1.787 14.870 0.452 1.00 91.00 105 ALA A C 1
ATOM 784 O O . ALA A 1 105 ? -2.119 15.884 1.061 1.00 91.00 105 ALA A O 1
ATOM 785 N N . PHE A 1 106 ? -1.693 14.855 -0.882 1.00 88.50 106 PHE A N 1
ATOM 786 C CA . PHE A 1 106 ? -1.938 16.029 -1.726 1.00 88.50 106 PHE A CA 1
ATOM 787 C C . PHE A 1 106 ? -3.418 16.287 -2.023 1.00 88.50 106 PHE A C 1
ATOM 789 O O . PHE A 1 106 ? -3.752 17.382 -2.476 1.00 88.50 106 PHE A O 1
ATOM 796 N N . LYS A 1 107 ? -4.316 15.330 -1.758 1.00 90.75 107 LYS A N 1
ATOM 797 C CA . LYS A 1 107 ? -5.751 15.441 -2.070 1.00 90.75 107 LYS A CA 1
ATOM 798 C C . LYS A 1 107 ? -6.414 16.725 -1.538 1.00 90.75 107 LYS A C 1
ATOM 800 O O . LYS A 1 107 ? -7.171 17.318 -2.306 1.00 90.75 1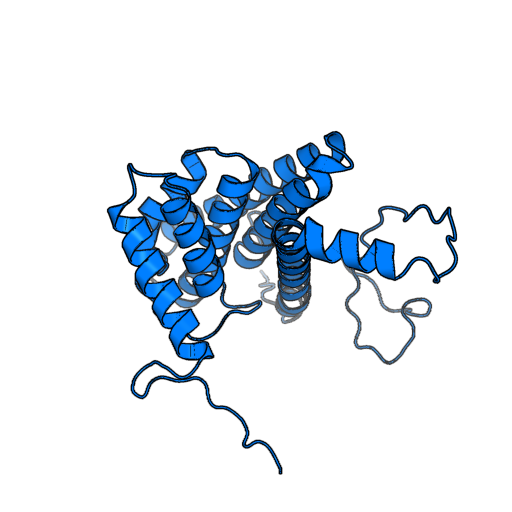07 LYS A O 1
ATOM 805 N N . PRO A 1 108 ? -6.139 17.201 -0.304 1.00 89.12 108 PRO A N 1
ATOM 806 C CA . PRO A 1 108 ? -6.732 18.439 0.212 1.00 89.12 108 PRO A CA 1
ATOM 807 C C . PRO A 1 108 ? -6.189 19.719 -0.441 1.00 89.12 108 PRO A C 1
ATOM 809 O O . PRO A 1 108 ? -6.854 20.747 -0.393 1.00 89.12 108 PRO A O 1
ATOM 812 N N . TYR A 1 109 ? -4.991 19.670 -1.032 1.00 89.38 109 TYR A N 1
ATOM 813 C CA . TYR A 1 109 ? -4.266 20.852 -1.514 1.00 89.38 109 TYR A CA 1
ATOM 814 C C . TYR A 1 109 ? -4.297 20.992 -3.039 1.00 89.38 109 TYR A C 1
ATOM 816 O O . TYR A 1 109 ? -4.357 22.101 -3.563 1.00 89.38 109 TYR A O 1
ATOM 824 N N . ASN A 1 110 ? -4.233 19.873 -3.766 1.00 91.75 110 ASN A N 1
ATOM 825 C CA . ASN A 1 110 ? -4.254 19.847 -5.224 1.00 91.75 110 ASN A CA 1
ATOM 826 C C . ASN A 1 110 ? -4.836 18.520 -5.733 1.00 91.75 110 ASN A C 1
ATOM 828 O O . ASN A 1 110 ? -4.133 17.518 -5.892 1.00 91.75 110 ASN A O 1
ATOM 832 N N . SER A 1 111 ? -6.136 18.528 -6.026 1.00 92.75 111 SER A N 1
ATOM 833 C CA . SER A 1 111 ? -6.869 17.353 -6.508 1.00 92.75 111 SER A CA 1
ATOM 834 C C . SER A 1 111 ? -6.406 16.878 -7.890 1.00 92.75 111 SER A C 1
ATOM 836 O O . SER A 1 111 ? -6.332 15.675 -8.127 1.00 92.75 111 SER A O 1
ATOM 838 N N . SER A 1 112 ? -6.031 17.791 -8.794 1.00 93.62 112 SER A N 1
ATOM 839 C CA . SER A 1 112 ? -5.528 17.426 -10.126 1.00 93.62 112 SER A CA 1
ATOM 840 C C . SER A 1 112 ? -4.197 16.684 -10.036 1.00 93.62 112 SER A C 1
ATOM 842 O O . SER A 1 112 ? -4.001 15.674 -10.712 1.00 93.62 112 SER A O 1
ATOM 844 N N . TYR A 1 113 ? -3.284 17.164 -9.189 1.00 88.12 113 TYR A N 1
ATOM 845 C CA . TYR A 1 113 ? -2.000 16.507 -8.966 1.00 88.12 113 TYR A CA 1
ATOM 846 C C . TYR A 1 113 ? -2.175 15.175 -8.230 1.00 88.12 113 TYR A C 1
ATOM 848 O O . TYR A 1 113 ? -1.582 14.178 -8.629 1.00 88.12 113 TYR A O 1
ATOM 856 N N . SER A 1 114 ? -3.060 15.123 -7.229 1.00 91.25 114 SER A N 1
ATOM 857 C CA . SER A 1 114 ? -3.456 13.880 -6.554 1.00 91.25 114 SER A CA 1
ATOM 858 C C . SER A 1 114 ? -3.927 12.808 -7.550 1.00 91.25 114 SER A C 1
ATOM 860 O O . SER A 1 114 ? -3.413 11.689 -7.538 1.00 91.25 114 SER A O 1
ATOM 862 N N . ASN A 1 115 ? -4.814 13.162 -8.486 1.00 94.62 115 ASN A N 1
ATOM 863 C CA . ASN A 1 115 ? -5.302 12.237 -9.514 1.00 94.62 115 ASN A CA 1
ATOM 864 C C . ASN A 1 115 ? -4.192 11.765 -10.466 1.00 94.62 115 ASN A C 1
ATOM 866 O O . ASN A 1 115 ? -4.153 10.588 -10.829 1.00 94.62 115 ASN A O 1
ATOM 870 N N . LEU A 1 116 ? -3.271 12.657 -10.847 1.00 93.69 116 LEU A N 1
ATOM 871 C CA . LEU A 1 116 ? -2.122 12.303 -11.682 1.00 93.69 116 LEU A CA 1
ATOM 872 C C . LEU A 1 116 ? -1.209 11.286 -10.979 1.00 93.69 116 LEU A C 1
ATOM 874 O O . LEU A 1 116 ? -0.851 10.266 -11.571 1.00 93.69 116 LEU A O 1
ATOM 878 N N . LEU A 1 117 ? -0.877 11.533 -9.707 1.00 92.31 117 LEU A N 1
ATOM 879 C CA . LEU A 1 117 ? -0.076 10.616 -8.889 1.00 92.31 117 LEU A CA 1
ATOM 880 C C . LEU A 1 117 ? -0.749 9.247 -8.780 1.00 92.31 117 LEU A C 1
ATOM 882 O O . LEU A 1 117 ? -0.103 8.221 -8.982 1.00 92.31 117 LEU A O 1
ATOM 886 N N . LEU A 1 118 ? -2.057 9.233 -8.521 1.00 96.25 118 LEU A N 1
ATOM 887 C CA . LEU A 1 118 ? -2.825 8.001 -8.400 1.00 96.25 118 LEU A CA 1
ATOM 888 C C . LEU A 1 118 ? -2.868 7.217 -9.719 1.00 96.25 118 LEU A C 1
ATOM 890 O O . LEU A 1 118 ? -2.692 6.001 -9.710 1.00 96.25 118 LEU A O 1
ATOM 894 N N . SER A 1 119 ? -3.031 7.896 -10.857 1.00 96.69 119 SER A N 1
ATOM 895 C CA . SER A 1 119 ? -2.976 7.260 -12.180 1.00 96.69 119 SER A CA 1
ATOM 896 C C . SER A 1 119 ? -1.633 6.565 -12.416 1.00 96.69 119 SER A C 1
ATOM 898 O O . SER A 1 119 ? -1.595 5.412 -12.848 1.00 96.69 119 SER A O 1
ATOM 900 N N . HIS A 1 120 ? -0.522 7.233 -12.098 1.00 92.81 120 HIS A N 1
ATOM 901 C CA . HIS A 1 120 ? 0.806 6.632 -12.222 1.00 92.81 120 HIS A CA 1
ATOM 902 C C . HIS A 1 120 ? 1.038 5.492 -11.225 1.00 92.81 120 HIS A C 1
ATOM 904 O O . HIS A 1 120 ? 1.649 4.489 -11.590 1.00 92.81 120 HIS A O 1
ATOM 910 N N . ALA A 1 121 ? 0.500 5.590 -10.006 1.00 95.50 121 ALA A N 1
ATOM 911 C CA . ALA A 1 121 ? 0.562 4.509 -9.026 1.00 95.50 121 ALA A CA 1
ATOM 912 C C . ALA A 1 121 ? -0.087 3.221 -9.561 1.00 95.50 121 ALA A C 1
ATOM 914 O O . ALA A 1 121 ? 0.508 2.147 -9.480 1.00 95.50 121 ALA A O 1
ATOM 915 N N . LYS A 1 122 ? -1.268 3.328 -10.188 1.00 96.69 122 LYS A N 1
ATOM 916 C CA . LYS A 1 122 ? -1.958 2.178 -10.801 1.00 96.69 122 LYS A CA 1
ATOM 917 C C . LYS A 1 122 ? -1.167 1.561 -11.958 1.00 96.69 122 LYS A C 1
ATOM 919 O O . LYS A 1 122 ? -1.091 0.336 -12.065 1.00 96.69 122 LYS A O 1
ATOM 924 N N . GLN A 1 123 ? -0.567 2.397 -12.808 1.00 93.75 123 GLN A N 1
ATOM 925 C CA . GLN A 1 123 ? 0.264 1.944 -13.931 1.00 93.75 123 GLN A CA 1
ATOM 926 C C . GLN A 1 123 ? 1.498 1.176 -13.443 1.00 93.75 123 GLN A C 1
ATOM 928 O O . GLN A 1 123 ? 1.789 0.094 -13.949 1.00 93.75 123 GLN A O 1
ATOM 933 N N . LEU A 1 124 ? 2.198 1.709 -12.437 1.00 91.44 124 LEU A N 1
ATOM 934 C CA . LEU A 1 124 ? 3.384 1.069 -11.866 1.00 91.44 124 LEU A CA 1
ATOM 935 C C . LEU A 1 124 ? 3.052 -0.230 -11.136 1.00 91.44 124 LEU A C 1
ATOM 937 O O . LEU A 1 124 ? 3.790 -1.200 -11.282 1.00 91.44 124 LEU A O 1
ATOM 941 N N . PHE A 1 125 ? 1.937 -0.270 -10.404 1.00 93.75 125 PHE A N 1
ATOM 942 C CA . PHE A 1 125 ? 1.465 -1.497 -9.767 1.00 93.75 125 PHE A CA 1
ATOM 943 C C . PHE A 1 125 ? 1.170 -2.591 -10.797 1.00 93.75 125 PHE A C 1
ATOM 945 O O . PHE A 1 125 ? 1.646 -3.710 -10.646 1.00 93.75 125 PHE A O 1
ATOM 952 N N . SER A 1 126 ? 0.458 -2.252 -11.876 1.00 91.69 126 SER A N 1
ATOM 953 C CA . SER A 1 126 ? 0.148 -3.212 -12.947 1.00 91.69 126 SER A CA 1
ATOM 954 C C . SER A 1 126 ? 1.429 -3.735 -13.605 1.00 91.69 126 SER A C 1
ATOM 956 O O . SER A 1 126 ? 1.607 -4.936 -13.754 1.00 91.69 126 SER A O 1
ATOM 958 N N . PHE A 1 127 ? 2.385 -2.846 -13.897 1.00 87.38 127 PHE A N 1
ATOM 959 C CA . PHE A 1 127 ? 3.699 -3.240 -14.410 1.00 87.38 127 PHE A CA 1
ATOM 960 C C . PHE A 1 127 ? 4.462 -4.170 -13.445 1.00 87.38 127 PHE A C 1
ATOM 962 O O . PHE A 1 127 ? 5.089 -5.143 -13.876 1.00 87.38 127 PHE A O 1
ATOM 969 N N . ALA A 1 128 ? 4.425 -3.889 -12.140 1.00 85.75 128 ALA A N 1
ATOM 970 C CA . ALA A 1 128 ? 5.075 -4.715 -11.126 1.00 85.75 128 ALA A CA 1
ATOM 971 C C . ALA A 1 128 ? 4.438 -6.113 -11.018 1.00 85.75 128 ALA A C 1
ATOM 973 O O . ALA A 1 128 ? 5.166 -7.101 -10.942 1.00 85.75 128 ALA A O 1
ATOM 974 N N . ASP A 1 129 ? 3.107 -6.204 -11.062 1.00 86.25 129 ASP A N 1
ATOM 975 C CA . ASP A 1 129 ? 2.382 -7.477 -10.984 1.00 86.25 129 ASP A CA 1
ATOM 976 C C . ASP A 1 129 ? 2.577 -8.322 -12.256 1.00 86.25 129 ASP A C 1
ATOM 978 O O . ASP A 1 129 ? 2.966 -9.490 -12.177 1.00 86.25 129 ASP A O 1
ATOM 982 N N . ASP A 1 130 ? 2.442 -7.712 -13.438 1.00 82.62 130 ASP A N 1
ATOM 983 C CA . ASP A 1 130 ? 2.620 -8.387 -14.730 1.00 82.62 130 ASP A CA 1
ATOM 984 C C . ASP A 1 130 ? 4.023 -8.988 -14.874 1.00 82.62 130 ASP A C 1
ATOM 986 O O . ASP A 1 130 ? 4.205 -10.102 -15.370 1.00 82.62 130 ASP A O 1
ATOM 990 N N . THR A 1 131 ? 5.053 -8.261 -14.434 1.00 73.81 131 THR A N 1
ATOM 991 C CA . THR A 1 131 ? 6.440 -8.749 -14.502 1.00 73.81 131 THR A CA 1
ATOM 992 C C . THR A 1 131 ? 6.659 -9.986 -13.629 1.00 73.81 131 THR A C 1
ATOM 994 O O . THR A 1 131 ? 7.403 -10.886 -14.029 1.00 73.81 131 THR A O 1
ATOM 997 N N . ILE A 1 132 ? 5.969 -10.086 -12.491 1.00 69.88 132 ILE A N 1
ATOM 998 C CA . ILE A 1 132 ? 6.033 -11.251 -11.602 1.00 69.88 132 ILE A CA 1
ATOM 999 C C . ILE A 1 132 ? 5.238 -12.426 -12.173 1.00 69.88 132 ILE A C 1
ATOM 1001 O O . ILE A 1 132 ? 5.731 -13.557 -12.162 1.00 69.88 132 ILE A O 1
ATOM 1005 N N . GLN A 1 133 ? 4.042 -12.183 -12.712 1.00 66.00 133 GLN A N 1
ATOM 1006 C CA . GLN A 1 133 ? 3.241 -13.231 -13.348 1.00 66.00 133 GLN A CA 1
ATOM 1007 C C . GLN A 1 133 ? 3.965 -13.846 -14.552 1.00 66.00 133 GLN A C 1
ATOM 1009 O O . GLN A 1 133 ? 4.045 -15.072 -14.662 1.00 66.00 133 GLN A O 1
ATOM 1014 N N . ASN A 1 134 ? 4.582 -13.014 -15.393 1.00 61.62 134 ASN A N 1
ATOM 1015 C CA . ASN A 1 134 ? 5.395 -13.481 -16.513 1.00 61.62 134 ASN A CA 1
ATOM 1016 C C . ASN A 1 134 ? 6.609 -14.284 -16.020 1.00 61.62 134 ASN A C 1
ATOM 1018 O O . ASN A 1 134 ? 6.852 -15.389 -16.501 1.00 61.62 134 ASN A O 1
ATOM 1022 N N . ALA A 1 135 ? 7.334 -13.803 -15.004 1.00 59.34 135 ALA A N 1
ATOM 1023 C CA . ALA A 1 135 ? 8.468 -14.539 -14.441 1.00 59.34 135 ALA A CA 1
ATOM 1024 C C . ALA A 1 135 ? 8.073 -15.929 -13.897 1.00 59.34 135 ALA A C 1
ATOM 1026 O O . ALA A 1 135 ? 8.817 -16.892 -14.097 1.00 59.34 135 ALA A O 1
ATOM 1027 N N . LYS A 1 136 ? 6.890 -16.072 -13.277 1.00 59.03 136 LYS A N 1
ATOM 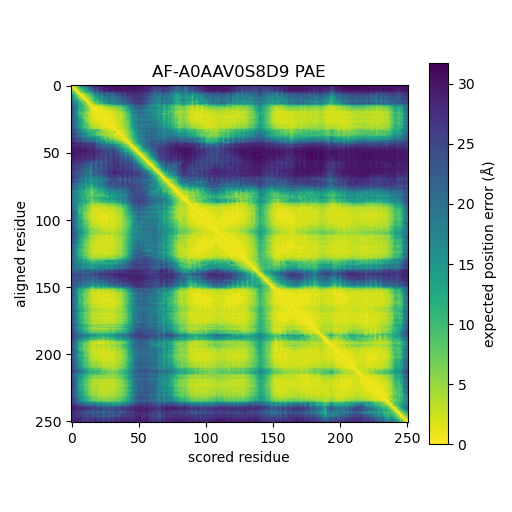1028 C CA . LYS A 1 136 ? 6.371 -17.382 -12.835 1.00 59.03 136 LYS A CA 1
ATOM 1029 C C . LYS A 1 136 ? 6.167 -18.359 -13.991 1.00 59.03 136 LYS A C 1
ATOM 1031 O O . LYS A 1 136 ? 6.463 -19.538 -13.828 1.00 59.03 136 LYS A O 1
ATOM 1036 N N . GLN A 1 137 ? 5.663 -17.885 -15.131 1.00 56.88 137 GLN A N 1
ATOM 1037 C CA . GLN A 1 137 ? 5.383 -18.734 -16.295 1.00 56.88 137 GLN A CA 1
ATOM 1038 C C . GLN A 1 137 ? 6.657 -19.281 -16.950 1.00 56.88 137 GLN A C 1
ATOM 1040 O O . GLN A 1 137 ? 6.640 -20.391 -17.476 1.00 56.88 137 GLN A O 1
ATOM 1045 N N . PHE A 1 138 ? 7.766 -18.537 -16.899 1.00 49.59 138 PHE A N 1
ATOM 1046 C CA . PHE A 1 138 ? 9.029 -18.950 -17.522 1.00 49.59 138 PHE A CA 1
ATOM 1047 C C . PHE A 1 138 ? 9.920 -19.828 -16.628 1.00 49.59 138 PHE A C 1
ATOM 1049 O O . PHE A 1 138 ? 10.715 -20.605 -17.152 1.00 49.59 138 PHE A O 1
ATOM 1056 N N . TYR A 1 139 ? 9.812 -19.727 -15.298 1.00 48.28 139 TYR A N 1
ATOM 1057 C CA . TYR A 1 139 ? 10.764 -20.346 -14.360 1.00 48.28 139 TYR A CA 1
ATOM 1058 C C . TYR A 1 139 ? 10.145 -21.394 -13.421 1.00 48.28 139 TYR A C 1
ATOM 1060 O O . TYR A 1 139 ? 10.594 -21.554 -12.284 1.00 48.28 139 TYR A O 1
ATOM 1068 N N . THR A 1 140 ? 9.174 -22.177 -13.899 1.00 48.28 140 THR A N 1
ATOM 1069 C CA . THR A 1 140 ? 8.526 -23.268 -13.138 1.00 48.28 140 THR A CA 1
ATOM 1070 C C . THR A 1 140 ? 9.477 -24.350 -12.596 1.00 48.28 140 THR A C 1
ATOM 1072 O O . THR A 1 140 ? 9.049 -25.160 -11.779 1.00 48.28 140 THR A O 1
ATOM 1075 N N . SER A 1 141 ? 10.754 -24.387 -13.000 1.00 44.53 141 SER A N 1
ATOM 1076 C CA . SER A 1 141 ? 11.669 -25.502 -12.702 1.00 44.53 141 SER A CA 1
ATOM 1077 C C . SER A 1 141 ? 13.072 -25.138 -12.189 1.00 44.53 141 SER A C 1
ATOM 1079 O O . SER A 1 141 ? 13.901 -26.036 -12.058 1.00 44.53 141 SER A O 1
ATOM 1081 N N . SER A 1 142 ? 13.395 -23.882 -11.856 1.00 40.31 142 SER A N 1
ATOM 1082 C CA . SER A 1 142 ? 14.764 -23.571 -11.393 1.00 40.31 142 SER A CA 1
ATOM 1083 C C . SER A 1 142 ? 14.868 -22.356 -10.475 1.00 40.31 142 SER A C 1
ATOM 1085 O O . SER A 1 142 ? 14.810 -21.234 -10.963 1.00 40.31 142 SER A O 1
ATOM 1087 N N . GLY A 1 143 ? 15.100 -22.583 -9.172 1.00 45.22 143 GLY A N 1
ATOM 1088 C CA . GLY A 1 143 ? 15.915 -21.751 -8.260 1.00 45.22 143 GLY A CA 1
ATOM 1089 C C . GLY A 1 143 ? 15.627 -20.246 -8.106 1.00 45.22 143 GLY A C 1
ATOM 1090 O O . GLY A 1 143 ? 16.295 -19.588 -7.313 1.00 45.22 143 GLY A O 1
ATOM 1091 N N . TYR A 1 144 ? 14.641 -19.686 -8.806 1.00 40.78 144 TYR A N 1
ATOM 1092 C CA . TYR A 1 144 ? 14.289 -18.263 -8.838 1.00 40.78 144 TYR A CA 1
ATOM 1093 C C . TYR A 1 144 ? 13.447 -17.841 -7.618 1.00 40.78 144 TYR A C 1
ATOM 1095 O O . TYR A 1 144 ? 12.783 -16.808 -7.640 1.00 40.78 144 TYR A O 1
ATOM 1103 N N . SER A 1 145 ? 13.442 -18.638 -6.541 1.00 46.31 145 SER A N 1
ATOM 1104 C CA . SER A 1 145 ? 12.611 -18.392 -5.357 1.00 46.31 145 SER A CA 1
ATOM 1105 C C . SER A 1 145 ? 13.099 -17.201 -4.528 1.00 46.31 145 SER A C 1
ATOM 1107 O O . SER A 1 145 ? 12.287 -16.529 -3.903 1.00 46.31 145 SER A O 1
ATOM 1109 N N . ALA A 1 14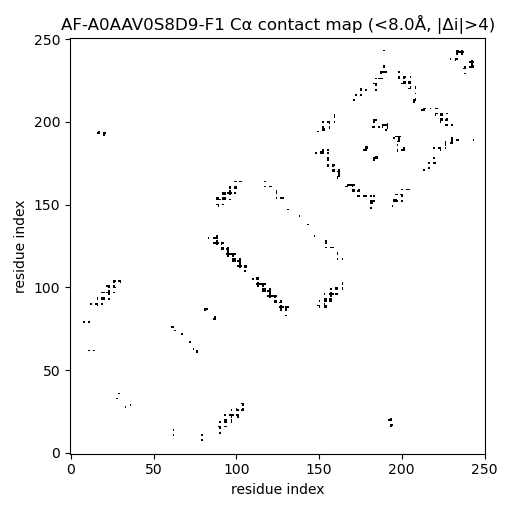6 ? 14.393 -16.861 -4.564 1.00 41.75 146 ALA A N 1
ATOM 1110 C CA . ALA A 1 146 ? 14.926 -15.762 -3.757 1.00 41.75 146 ALA A CA 1
ATOM 1111 C C . ALA A 1 146 ? 14.376 -14.390 -4.194 1.00 41.75 146 ALA A C 1
ATOM 1113 O O . ALA A 1 146 ? 13.792 -13.691 -3.378 1.00 41.75 146 ALA A O 1
ATOM 1114 N N . SER A 1 147 ? 14.470 -14.018 -5.479 1.00 40.06 147 SER A N 1
ATOM 1115 C CA . SER A 1 147 ? 13.881 -12.756 -5.978 1.00 40.06 147 SER A CA 1
ATOM 1116 C C . SER A 1 147 ? 12.352 -12.751 -5.949 1.00 40.06 147 SER A C 1
ATOM 1118 O O . SER A 1 147 ? 11.749 -11.688 -5.834 1.00 40.06 147 SER A O 1
ATOM 1120 N N . TYR A 1 148 ? 11.736 -13.933 -6.013 1.00 47.94 148 TYR A N 1
ATOM 1121 C CA . TYR A 1 148 ? 10.294 -14.099 -5.892 1.00 47.94 148 TYR A CA 1
ATOM 1122 C C . TYR A 1 148 ? 9.780 -13.700 -4.499 1.00 47.94 148 TYR A C 1
ATOM 1124 O O . TYR A 1 148 ? 8.776 -13.009 -4.390 1.00 47.94 148 TYR A O 1
ATOM 1132 N N . HIS A 1 149 ? 10.486 -14.071 -3.427 1.00 50.22 149 HIS A N 1
ATOM 1133 C CA . HIS A 1 149 ? 10.118 -13.668 -2.065 1.00 50.22 149 HIS A CA 1
ATOM 1134 C C . HIS A 1 149 ? 10.435 -12.197 -1.746 1.00 50.22 149 HIS A C 1
ATOM 1136 O O . HIS A 1 149 ? 9.735 -11.621 -0.922 1.00 50.22 149 HIS A O 1
ATOM 1142 N N . ILE A 1 150 ? 11.434 -11.603 -2.414 1.00 57.22 150 ILE A N 1
ATOM 1143 C CA . ILE A 1 150 ? 11.940 -10.231 -2.176 1.00 57.22 150 ILE A CA 1
ATOM 1144 C C . ILE A 1 150 ? 11.018 -9.127 -2.739 1.00 57.22 150 ILE A C 1
ATOM 1146 O O . ILE A 1 150 ? 11.266 -7.962 -2.497 1.00 57.22 150 ILE A O 1
ATOM 1150 N N . THR A 1 151 ? 9.995 -9.458 -3.536 1.00 66.81 151 THR A N 1
ATOM 1151 C CA . THR A 1 151 ? 9.102 -8.452 -4.168 1.00 66.81 151 THR A CA 1
ATOM 1152 C C . THR A 1 151 ? 7.643 -8.560 -3.730 1.00 66.81 151 THR A C 1
ATOM 1154 O O . THR A 1 151 ? 6.802 -7.733 -4.090 1.00 66.81 151 THR A O 1
ATOM 1157 N N . ASN A 1 152 ? 7.319 -9.616 -2.985 1.00 82.50 152 ASN A N 1
ATOM 1158 C CA . ASN A 1 152 ? 5.953 -9.932 -2.598 1.00 82.50 152 ASN A CA 1
ATOM 1159 C C . ASN A 1 152 ? 5.421 -8.923 -1.575 1.00 82.50 152 ASN A C 1
ATOM 1161 O O . ASN A 1 152 ? 4.252 -8.542 -1.638 1.00 82.50 152 ASN A O 1
ATOM 1165 N N . ASP A 1 153 ? 6.264 -8.455 -0.657 1.00 85.75 153 ASP A N 1
ATOM 1166 C CA . ASP A 1 153 ? 5.871 -7.448 0.316 1.00 85.75 153 ASP A CA 1
ATOM 1167 C C . ASP A 1 153 ? 5.678 -6.068 -0.312 1.00 85.75 153 ASP A C 1
ATOM 1169 O O . ASP A 1 153 ? 4.690 -5.423 0.040 1.00 85.75 153 ASP A O 1
ATOM 1173 N N . GLU A 1 154 ? 6.495 -5.638 -1.283 1.00 89.62 154 GLU A N 1
ATOM 1174 C CA . GLU A 1 154 ? 6.253 -4.385 -2.020 1.00 89.62 154 GLU A CA 1
ATOM 1175 C C . GLU A 1 154 ? 4.933 -4.409 -2.797 1.00 89.62 154 GLU A C 1
ATOM 1177 O O . GLU A 1 154 ? 4.248 -3.386 -2.863 1.00 89.62 154 GLU A O 1
ATOM 1182 N N . LEU A 1 155 ? 4.532 -5.556 -3.357 1.00 92.56 155 LEU A N 1
ATOM 1183 C CA . LEU A 1 155 ? 3.236 -5.684 -4.031 1.00 92.56 155 LEU A CA 1
ATOM 1184 C C . LEU A 1 155 ? 2.061 -5.612 -3.056 1.00 92.56 155 LEU A C 1
ATOM 1186 O O . LEU A 1 155 ? 1.111 -4.862 -3.298 1.00 92.56 155 LEU A O 1
ATOM 1190 N N . LEU A 1 156 ? 2.115 -6.359 -1.947 1.00 94.19 156 LEU A N 1
ATOM 1191 C CA . LEU A 1 156 ? 1.072 -6.286 -0.917 1.00 94.19 156 LEU A CA 1
ATOM 1192 C C . LEU A 1 156 ? 0.989 -4.871 -0.321 1.00 94.19 156 LEU A C 1
ATOM 1194 O O . LEU A 1 156 ? -0.104 -4.370 -0.053 1.00 94.19 156 LEU A O 1
ATOM 1198 N N . TRP A 1 157 ? 2.133 -4.208 -0.161 1.00 95.56 157 TRP A N 1
ATOM 1199 C CA . TRP A 1 157 ? 2.252 -2.828 0.300 1.00 95.56 157 TRP A CA 1
ATOM 1200 C C . TRP A 1 157 ? 1.635 -1.826 -0.670 1.00 95.56 157 TRP A C 1
ATOM 1202 O O . TRP A 1 157 ? 0.789 -1.021 -0.268 1.00 95.56 157 TRP A O 1
ATOM 1212 N N . ALA A 1 158 ? 1.978 -1.915 -1.953 1.00 96.25 158 ALA A N 1
ATOM 1213 C CA . ALA A 1 158 ? 1.403 -1.077 -2.996 1.00 96.25 158 ALA A CA 1
ATOM 1214 C C . ALA A 1 158 ? -0.114 -1.262 -3.108 1.00 96.25 158 ALA A C 1
ATOM 1216 O O . ALA A 1 158 ? -0.849 -0.274 -3.157 1.00 96.25 158 ALA A O 1
ATOM 1217 N N . ALA A 1 159 ? -0.597 -2.506 -3.085 1.00 96.94 159 ALA A N 1
ATOM 1218 C CA . ALA A 1 159 ? -2.025 -2.799 -3.124 1.00 96.94 159 ALA A CA 1
ATOM 1219 C C . ALA A 1 159 ? -2.753 -2.257 -1.880 1.00 96.94 159 ALA A C 1
ATOM 1221 O O . ALA A 1 159 ? -3.808 -1.636 -2.014 1.00 96.94 159 ALA A O 1
ATOM 1222 N N . ALA A 1 160 ? -2.179 -2.388 -0.678 1.00 96.88 160 ALA A N 1
ATOM 1223 C CA . ALA A 1 160 ? -2.760 -1.807 0.535 1.00 96.88 160 ALA A CA 1
ATOM 1224 C C . ALA A 1 160 ? -2.887 -0.272 0.439 1.00 96.88 160 ALA A C 1
ATOM 1226 O O . ALA A 1 160 ? -3.941 0.287 0.762 1.00 96.88 160 ALA A O 1
ATOM 1227 N N . TRP A 1 161 ? -1.858 0.417 -0.068 1.00 97.62 161 TRP A N 1
ATOM 1228 C CA . TRP A 1 161 ? -1.911 1.866 -0.298 1.00 97.62 161 TRP A CA 1
ATOM 1229 C C . TRP A 1 161 ? -2.891 2.274 -1.390 1.00 97.62 161 TRP A C 1
ATOM 1231 O O . TRP A 1 161 ? -3.619 3.252 -1.218 1.00 97.62 161 TRP A O 1
ATOM 1241 N N . LEU A 1 162 ? -2.952 1.528 -2.491 1.00 98.00 162 LEU A N 1
ATOM 1242 C CA . LEU A 1 162 ? -3.906 1.775 -3.568 1.00 98.00 162 LEU A CA 1
ATOM 1243 C C . LEU A 1 162 ? -5.345 1.577 -3.094 1.00 98.00 162 LEU A C 1
ATOM 1245 O O . LEU A 1 162 ? -6.188 2.427 -3.388 1.00 98.00 162 LEU A O 1
ATOM 1249 N N . HIS A 1 163 ? -5.631 0.541 -2.298 1.00 97.31 163 HIS A N 1
ATOM 1250 C CA . HIS A 1 163 ? -6.943 0.384 -1.667 1.00 97.31 163 HIS A CA 1
ATOM 1251 C C . HIS A 1 163 ? -7.267 1.578 -0.768 1.00 97.31 163 HIS A C 1
ATOM 1253 O O . HIS A 1 163 ? -8.365 2.131 -0.824 1.00 97.31 163 HIS A O 1
ATOM 1259 N N . ARG A 1 164 ? -6.299 2.020 0.040 1.00 95.44 164 ARG A N 1
ATOM 1260 C CA . ARG A 1 164 ? -6.478 3.178 0.918 1.00 95.44 164 ARG A CA 1
ATOM 1261 C C . ARG A 1 164 ? -6.745 4.468 0.132 1.00 95.44 164 ARG A C 1
ATOM 1263 O O . ARG A 1 164 ? -7.554 5.281 0.574 1.00 95.44 164 ARG A O 1
ATOM 1270 N N . ALA A 1 165 ? -6.089 4.652 -1.013 1.00 95.62 165 ALA A N 1
ATOM 1271 C CA . ALA A 1 165 ? -6.217 5.841 -1.854 1.00 95.62 165 ALA A CA 1
ATOM 1272 C C . ALA A 1 165 ? -7.515 5.880 -2.674 1.00 95.62 165 ALA A C 1
ATOM 1274 O O . ALA A 1 165 ? -8.117 6.944 -2.831 1.00 95.62 165 ALA A O 1
ATOM 1275 N N . THR A 1 166 ? -7.945 4.726 -3.186 1.00 96.06 166 THR A N 1
ATOM 1276 C CA . THR A 1 166 ? -9.066 4.607 -4.137 1.00 96.06 166 THR A CA 1
ATOM 1277 C C . THR A 1 166 ? -10.375 4.169 -3.488 1.00 96.06 166 THR A C 1
ATOM 1279 O O . THR A 1 166 ? -11.444 4.553 -3.949 1.00 96.06 166 THR A O 1
ATOM 1282 N N . GLY A 1 167 ? -10.305 3.345 -2.441 1.00 94.56 167 GLY A N 1
ATOM 1283 C CA . GLY A 1 167 ? -11.445 2.590 -1.923 1.00 94.56 167 GLY A CA 1
ATOM 1284 C C . GLY A 1 167 ? -11.870 1.404 -2.800 1.00 94.56 167 GLY A C 1
ATOM 1285 O O . GLY A 1 167 ? -12.851 0.746 -2.466 1.00 94.56 167 GLY A O 1
ATOM 1286 N N . GLU A 1 168 ? -11.160 1.103 -3.892 1.00 95.75 168 GLU A N 1
ATOM 1287 C CA . GLU A 1 168 ? -11.514 0.015 -4.811 1.00 95.75 168 GLU A CA 1
ATOM 1288 C C . GLU A 1 168 ? -11.278 -1.355 -4.159 1.00 95.75 168 GLU A C 1
ATOM 1290 O O . GLU A 1 168 ? -10.184 -1.643 -3.661 1.00 95.75 168 GLU A O 1
ATOM 1295 N N . ASP A 1 169 ? -12.301 -2.218 -4.180 1.00 95.19 169 ASP A N 1
ATOM 1296 C CA . ASP A 1 169 ? -12.240 -3.550 -3.560 1.00 95.19 169 ASP A CA 1
ATOM 1297 C C . ASP A 1 169 ? -11.216 -4.467 -4.234 1.00 95.19 169 ASP A C 1
ATOM 1299 O O . ASP A 1 169 ? -10.613 -5.299 -3.566 1.00 95.19 169 ASP A O 1
ATOM 1303 N N . TYR A 1 170 ? -10.946 -4.255 -5.528 1.00 96.00 170 TYR A N 1
ATOM 1304 C CA . TYR A 1 170 ? -9.932 -4.982 -6.294 1.00 96.00 170 TYR A CA 1
ATOM 1305 C C . TYR A 1 170 ? -8.597 -5.094 -5.544 1.00 96.00 170 TYR A C 1
ATOM 1307 O O . TYR A 1 170 ? -8.052 -6.185 -5.403 1.00 96.00 170 TYR A O 1
ATOM 1315 N N . TYR A 1 171 ? -8.095 -3.979 -5.009 1.00 96.88 171 TYR A N 1
ATOM 1316 C CA . TYR A 1 171 ? -6.813 -3.964 -4.307 1.00 96.88 171 TYR A CA 1
ATOM 1317 C C . TYR A 1 171 ? -6.879 -4.660 -2.946 1.00 96.88 171 TYR A C 1
ATOM 1319 O O . TYR A 1 171 ? -5.927 -5.330 -2.556 1.00 96.88 171 TYR A O 1
ATOM 1327 N N . LEU A 1 172 ? -8.000 -4.545 -2.228 1.00 95.56 172 LEU A N 1
ATOM 1328 C CA . LEU A 1 172 ? -8.178 -5.251 -0.959 1.00 95.56 172 LEU A CA 1
ATOM 1329 C C . LEU A 1 172 ? -8.260 -6.760 -1.185 1.00 95.56 172 LEU A C 1
ATOM 1331 O O . LEU A 1 172 ? -7.574 -7.524 -0.506 1.00 95.56 172 LEU A O 1
ATOM 1335 N N . LYS A 1 173 ? -9.038 -7.175 -2.187 1.00 96.00 173 LYS A N 1
ATOM 1336 C CA . LYS A 1 173 ? -9.118 -8.558 -2.640 1.00 96.00 173 LYS A CA 1
ATOM 1337 C C . LYS A 1 173 ? -7.747 -9.088 -3.047 1.00 96.00 173 LYS A C 1
ATOM 1339 O O . LYS A 1 173 ? -7.386 -10.178 -2.623 1.00 96.00 173 LYS A O 1
ATOM 1344 N N . TYR A 1 174 ? -6.962 -8.307 -3.790 1.00 95.44 174 TYR A N 1
ATOM 1345 C CA . TYR A 1 174 ? -5.604 -8.683 -4.183 1.00 95.44 174 TYR A CA 1
ATOM 1346 C C . TYR A 1 174 ? -4.731 -9.012 -2.965 1.00 95.44 174 TYR A C 1
ATOM 1348 O O . TYR A 1 174 ? -4.101 -10.069 -2.936 1.00 95.44 174 TYR A O 1
ATOM 1356 N N . VAL A 1 175 ? -4.714 -8.151 -1.939 1.00 94.50 175 VAL A N 1
ATOM 1357 C CA . VAL A 1 175 ? -3.913 -8.401 -0.726 1.00 94.50 175 VAL A CA 1
ATOM 1358 C C . VAL A 1 175 ? -4.421 -9.635 0.023 1.00 94.50 175 VAL A C 1
ATOM 1360 O O . VAL A 1 175 ? -3.621 -10.432 0.504 1.00 94.50 175 VAL A O 1
ATOM 1363 N N . VAL A 1 176 ? -5.740 -9.824 0.093 1.00 94.44 176 VAL A N 1
ATOM 1364 C CA . VAL A 1 176 ? -6.374 -10.949 0.795 1.00 94.44 176 VAL A CA 1
ATOM 1365 C C . VAL A 1 176 ? -6.121 -12.286 0.098 1.00 94.44 176 VAL A C 1
ATOM 1367 O O . VAL A 1 176 ? -5.714 -13.242 0.757 1.00 94.44 176 VAL A O 1
ATOM 1370 N N . ASP A 1 177 ? -6.327 -12.357 -1.214 1.00 93.38 177 ASP A N 1
ATOM 1371 C CA . ASP A 1 177 ? -6.162 -13.583 -2.000 1.00 93.38 177 ASP A CA 1
ATOM 1372 C C . ASP A 1 177 ? -4.692 -14.028 -2.030 1.00 93.38 177 ASP A C 1
ATOM 1374 O O . ASP A 1 177 ? -4.391 -15.222 -2.002 1.00 93.38 177 ASP A O 1
ATOM 1378 N N . ASN A 1 178 ? -3.760 -13.069 -2.026 1.00 90.81 178 ASN A N 1
ATOM 1379 C CA . ASN A 1 178 ? -2.327 -13.348 -2.033 1.00 90.81 178 ASN A CA 1
ATOM 1380 C C . ASN A 1 178 ? -1.709 -13.460 -0.628 1.00 90.81 178 ASN A C 1
ATOM 1382 O O . ASN A 1 178 ? -0.526 -13.776 -0.509 1.00 90.81 178 ASN A O 1
ATOM 1386 N N . ALA A 1 179 ? -2.484 -13.258 0.441 1.00 88.62 179 ALA A N 1
ATOM 1387 C CA . ALA A 1 179 ? -1.986 -13.081 1.805 1.00 88.62 179 ALA A CA 1
ATOM 1388 C C . ALA A 1 179 ? -1.061 -14.199 2.309 1.00 88.62 179 ALA A C 1
ATOM 1390 O O . ALA A 1 179 ? -0.023 -13.929 2.914 1.00 88.62 179 ALA A O 1
ATOM 1391 N N . VAL A 1 180 ? -1.423 -15.459 2.058 1.00 86.12 180 VAL A N 1
ATOM 1392 C CA . VAL A 1 180 ? -0.644 -16.622 2.514 1.00 86.12 180 VAL A CA 1
ATOM 1393 C C . VAL A 1 180 ? 0.575 -16.827 1.623 1.00 86.12 180 VAL A C 1
ATOM 1395 O O . VAL A 1 180 ? 1.700 -16.941 2.102 1.00 86.12 180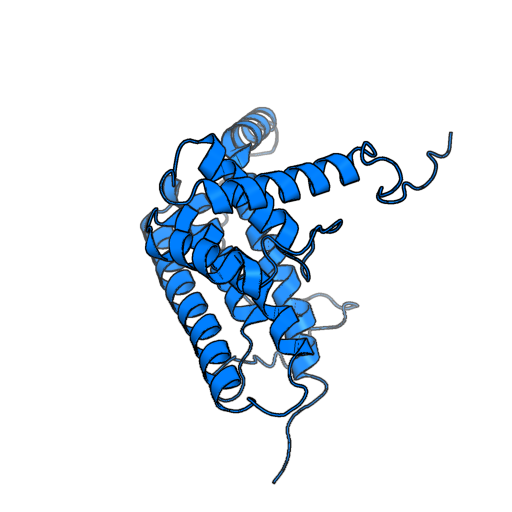 VAL A O 1
ATOM 1398 N N . TYR A 1 181 ? 0.345 -16.853 0.314 1.00 83.88 181 TYR A N 1
ATOM 1399 C CA . TYR A 1 181 ? 1.357 -17.198 -0.676 1.00 83.88 181 TYR A CA 1
ATOM 1400 C C . TYR A 1 181 ? 2.466 -16.140 -0.790 1.00 83.88 181 TYR A C 1
ATOM 1402 O O . TYR A 1 181 ? 3.635 -16.485 -0.957 1.00 83.88 181 TYR A O 1
ATOM 1410 N N . MET A 1 182 ? 2.116 -14.863 -0.631 1.00 85.62 182 MET A N 1
ATOM 1411 C CA . MET A 1 182 ? 3.064 -13.751 -0.575 1.00 85.62 182 MET A CA 1
ATOM 1412 C C . MET A 1 182 ? 3.616 -13.506 0.834 1.00 85.62 182 MET A C 1
ATOM 1414 O O . MET A 1 182 ? 4.346 -12.549 1.019 1.00 85.62 182 MET A O 1
ATOM 1418 N N . GLY A 1 183 ? 3.296 -14.334 1.836 1.00 82.69 183 GLY A N 1
ATOM 1419 C CA . GLY A 1 183 ? 3.876 -14.233 3.184 1.00 82.69 183 GLY A CA 1
ATOM 1420 C C . GLY A 1 183 ? 3.262 -13.166 4.099 1.00 82.69 183 GLY A C 1
ATOM 1421 O O . GLY A 1 183 ? 3.656 -13.075 5.262 1.00 82.69 183 GLY A O 1
ATOM 1422 N N . GLY A 1 184 ? 2.255 -12.421 3.636 1.00 82.81 184 GLY A N 1
ATOM 1423 C CA . GLY A 1 184 ? 1.564 -11.372 4.392 1.00 82.81 184 GLY A CA 1
ATOM 1424 C C . GLY A 1 184 ? 0.993 -11.826 5.740 1.00 82.81 184 GLY A C 1
ATOM 1425 O O . GLY A 1 184 ? 1.174 -11.130 6.743 1.00 82.81 184 GLY A O 1
ATOM 1426 N N . THR A 1 185 ? 0.356 -13.001 5.785 1.00 83.06 185 THR A N 1
ATOM 1427 C CA . THR A 1 185 ? -0.186 -13.598 7.026 1.00 83.06 185 THR A CA 1
ATOM 1428 C C . THR A 1 185 ? 0.680 -14.719 7.599 1.00 83.06 185 THR A C 1
ATOM 1430 O O . THR A 1 185 ? 0.472 -15.130 8.740 1.00 83.06 185 THR A O 1
ATOM 1433 N N . GLY A 1 186 ? 1.666 -15.210 6.844 1.00 73.81 186 GLY A N 1
ATOM 1434 C CA . GLY A 1 186 ? 2.579 -16.267 7.288 1.00 73.81 186 GLY A CA 1
ATOM 1435 C C . GLY A 1 186 ? 3.715 -15.740 8.166 1.00 73.81 186 GLY A C 1
ATOM 1436 O O . GLY A 1 186 ? 3.978 -16.278 9.245 1.00 73.81 186 GLY A O 1
ATOM 1437 N N . CYS A 1 187 ? 4.357 -14.651 7.741 1.00 67.38 187 CYS A N 1
ATOM 1438 C CA . CYS A 1 187 ? 5.574 -14.131 8.358 1.00 67.38 187 CYS A CA 1
ATOM 1439 C C . CYS A 1 187 ? 5.258 -13.236 9.566 1.00 67.38 187 CYS A C 1
ATOM 1441 O O . CYS A 1 187 ? 4.711 -12.142 9.428 1.00 67.38 187 CYS A O 1
ATOM 1443 N N . ALA A 1 188 ? 5.637 -13.678 10.768 1.00 69.56 188 ALA A N 1
ATOM 1444 C CA . ALA A 1 188 ? 5.746 -12.789 11.922 1.00 69.56 188 ALA A CA 1
ATOM 1445 C C . ALA A 1 188 ? 7.083 -12.044 11.824 1.00 69.56 188 ALA A C 1
ATOM 1447 O O . ALA A 1 188 ? 8.144 -12.641 12.008 1.00 69.56 188 ALA A O 1
ATOM 1448 N N . VAL A 1 189 ? 7.034 -10.760 11.476 1.00 76.06 189 VAL A N 1
ATOM 1449 C CA . VAL A 1 189 ? 8.233 -9.939 11.278 1.00 76.06 189 VAL A CA 1
ATOM 1450 C C . VAL A 1 189 ? 8.531 -9.092 12.511 1.00 76.06 189 VAL A C 1
ATOM 1452 O O . VAL A 1 189 ? 7.636 -8.752 13.282 1.00 76.06 189 VAL A O 1
ATOM 1455 N N . LYS A 1 190 ? 9.812 -8.774 12.706 1.00 72.44 190 LYS A N 1
ATOM 1456 C CA . LYS A 1 190 ? 10.313 -7.916 13.797 1.00 72.44 190 LYS A CA 1
ATOM 1457 C C . LYS A 1 190 ? 10.937 -6.619 13.284 1.00 72.44 190 LYS A C 1
ATOM 1459 O O . LYS A 1 190 ? 11.463 -5.834 14.064 1.00 72.44 190 LYS A O 1
ATOM 1464 N N . GLU A 1 191 ? 10.906 -6.417 11.973 1.00 79.12 191 GLU A N 1
ATOM 1465 C CA . GLU A 1 191 ? 11.515 -5.283 11.298 1.00 79.12 191 GLU A CA 1
ATOM 1466 C C . GLU A 1 191 ? 10.527 -4.703 10.290 1.00 79.12 191 GLU A C 1
ATOM 1468 O O . GLU A 1 191 ? 9.787 -5.435 9.631 1.00 79.12 191 GLU A O 1
ATOM 1473 N N . PHE A 1 192 ? 10.546 -3.379 10.187 1.00 87.50 192 PHE A N 1
ATOM 1474 C CA . PHE A 1 192 ? 9.915 -2.620 9.125 1.00 87.50 192 PHE A CA 1
ATOM 1475 C C . PHE A 1 192 ? 10.969 -1.691 8.528 1.00 87.50 192 PHE A C 1
ATOM 1477 O O . PHE A 1 192 ? 11.543 -0.872 9.251 1.00 87.50 192 PHE A O 1
ATOM 1484 N N . SER A 1 193 ? 11.261 -1.836 7.238 1.00 85.94 193 SER A N 1
ATOM 1485 C CA . SER A 1 193 ? 12.346 -1.094 6.595 1.00 85.94 193 SER A CA 1
ATOM 1486 C C . SER A 1 193 ? 12.146 -0.964 5.086 1.00 85.94 193 SER A C 1
ATOM 1488 O O . SER A 1 193 ? 11.191 -1.480 4.505 1.00 85.94 193 SER A O 1
ATOM 1490 N N . TRP A 1 194 ? 13.083 -0.277 4.431 1.00 82.50 194 TRP A N 1
ATOM 1491 C CA . TRP A 1 194 ? 13.101 -0.117 2.977 1.00 82.50 194 TRP A CA 1
ATOM 1492 C C . TRP A 1 194 ? 13.196 -1.446 2.211 1.00 82.50 194 TRP A C 1
ATOM 1494 O O . TRP A 1 194 ? 12.912 -1.445 1.018 1.00 82.50 194 TRP A O 1
ATOM 1504 N N . ASP A 1 195 ? 13.538 -2.554 2.875 1.00 78.06 195 ASP A N 1
ATOM 1505 C CA . ASP A 1 195 ? 13.644 -3.908 2.303 1.00 78.06 195 ASP A CA 1
ATOM 1506 C C . ASP A 1 195 ? 12.525 -4.851 2.787 1.00 78.06 195 ASP A C 1
ATOM 1508 O O . ASP A 1 195 ? 12.289 -5.872 2.167 1.00 78.06 195 ASP A O 1
ATOM 1512 N N . ASN A 1 196 ? 11.807 -4.514 3.872 1.00 85.56 196 ASN A N 1
ATOM 1513 C CA . ASN A 1 196 ? 10.742 -5.362 4.425 1.00 85.56 196 ASN A CA 1
ATOM 1514 C C . ASN A 1 196 ? 9.490 -4.548 4.783 1.00 85.56 196 ASN A C 1
ATOM 1516 O O . ASN A 1 196 ? 9.500 -3.765 5.743 1.00 85.56 196 ASN A O 1
ATOM 1520 N N . LYS A 1 197 ? 8.399 -4.754 4.033 1.00 90.19 197 LYS A N 1
ATOM 1521 C CA . LYS A 1 197 ? 7.123 -4.026 4.188 1.00 90.19 197 LYS A CA 1
ATOM 1522 C C . LYS A 1 197 ? 6.052 -4.775 4.975 1.00 90.19 197 LYS A C 1
ATOM 1524 O O . LYS A 1 197 ? 5.007 -4.185 5.257 1.00 90.19 197 LYS A O 1
ATOM 1529 N N . TYR A 1 198 ? 6.271 -6.035 5.363 1.00 91.19 198 TYR A N 1
ATOM 1530 C CA . TYR A 1 198 ? 5.220 -6.877 5.956 1.00 91.19 198 TYR A CA 1
ATOM 1531 C C . TYR A 1 198 ? 4.579 -6.253 7.197 1.00 91.19 198 TYR A C 1
ATOM 1533 O O . TYR A 1 198 ? 3.355 -6.236 7.301 1.00 91.19 198 TYR A O 1
ATOM 1541 N N . ALA A 1 199 ? 5.382 -5.682 8.097 1.00 91.31 199 ALA A N 1
ATOM 1542 C CA . ALA A 1 199 ? 4.876 -5.008 9.291 1.00 91.31 199 ALA A CA 1
ATOM 1543 C C . ALA A 1 199 ? 3.950 -3.832 8.929 1.00 91.31 199 ALA A C 1
ATOM 1545 O O . ALA A 1 199 ? 2.876 -3.682 9.510 1.00 91.31 199 ALA A O 1
ATOM 1546 N N . GLY A 1 200 ? 4.321 -3.036 7.920 1.00 92.62 200 GLY A N 1
ATOM 1547 C CA . GLY A 1 200 ? 3.500 -1.936 7.414 1.00 92.62 200 GLY A CA 1
ATOM 1548 C C . GLY A 1 200 ? 2.180 -2.423 6.813 1.00 92.62 200 GLY A C 1
ATOM 1549 O O . GLY A 1 200 ? 1.121 -1.893 7.151 1.00 92.62 200 GLY A O 1
ATOM 1550 N N . VAL A 1 201 ? 2.222 -3.468 5.976 1.00 94.44 201 VAL A N 1
ATOM 1551 C CA . VAL A 1 201 ? 1.022 -4.101 5.392 1.00 94.44 201 VAL A CA 1
ATOM 1552 C C . VAL A 1 201 ? 0.088 -4.606 6.488 1.00 94.44 201 VAL A C 1
ATOM 1554 O O . VAL A 1 201 ? -1.109 -4.316 6.468 1.00 94.44 201 VAL A O 1
ATOM 1557 N N . GLN A 1 202 ? 0.638 -5.335 7.460 1.00 94.19 202 GLN A N 1
ATOM 1558 C CA . GLN A 1 202 ? -0.105 -5.900 8.583 1.00 94.19 202 GLN A CA 1
ATOM 1559 C C . GLN A 1 202 ? -0.812 -4.798 9.375 1.00 94.19 202 GLN A C 1
ATOM 1561 O O . GLN A 1 202 ? -2.014 -4.902 9.622 1.00 94.19 202 GLN A O 1
ATOM 1566 N N . VAL A 1 203 ? -0.120 -3.700 9.689 1.00 94.25 203 VAL A N 1
ATOM 1567 C CA . VAL A 1 203 ? -0.711 -2.546 10.386 1.00 94.25 203 VAL A CA 1
ATOM 1568 C C . VAL A 1 203 ? -1.804 -1.868 9.550 1.00 94.25 203 VAL A C 1
ATOM 1570 O O . VAL A 1 203 ? -2.894 -1.612 10.068 1.00 94.25 203 VAL A O 1
ATOM 1573 N N . LEU A 1 204 ? -1.568 -1.611 8.257 1.00 94.50 204 LEU A N 1
ATOM 1574 C CA . LEU A 1 204 ? -2.565 -0.974 7.385 1.00 94.50 204 LEU A CA 1
ATOM 1575 C C . LEU A 1 204 ? -3.842 -1.811 7.250 1.00 94.50 204 LEU A C 1
ATOM 1577 O O . LEU A 1 204 ? -4.943 -1.266 7.335 1.00 94.50 204 LEU A O 1
ATOM 1581 N N . LEU A 1 205 ? -3.719 -3.126 7.068 1.00 94.81 205 LEU A N 1
ATOM 1582 C CA . LEU A 1 205 ? -4.888 -3.997 6.949 1.00 94.81 205 LEU A CA 1
ATOM 1583 C C . LEU A 1 205 ? -5.636 -4.173 8.271 1.00 94.81 205 LEU A C 1
ATOM 1585 O O . LEU A 1 205 ? -6.865 -4.250 8.277 1.00 94.81 205 LEU A O 1
ATOM 1589 N N . SER A 1 206 ? -4.916 -4.163 9.392 1.00 93.38 206 SER A N 1
ATOM 1590 C CA . SER A 1 206 ? -5.533 -4.149 10.722 1.00 93.38 206 SER A CA 1
ATOM 1591 C C . SER A 1 206 ? -6.394 -2.908 10.915 1.00 93.38 206 SER A C 1
ATOM 1593 O O . SER A 1 206 ? -7.508 -3.000 11.424 1.00 93.38 206 SER A O 1
ATOM 1595 N N . LYS A 1 207 ? -5.923 -1.747 10.445 1.00 92.94 207 LYS A N 1
ATOM 1596 C CA . LYS A 1 207 ? -6.696 -0.502 10.485 1.00 92.94 207 LYS A CA 1
ATOM 1597 C C . LYS A 1 207 ? -8.010 -0.619 9.706 1.00 92.94 207 LYS A C 1
ATOM 1599 O O . LYS A 1 207 ? -9.046 -0.239 10.237 1.00 92.94 207 LYS A O 1
ATOM 1604 N N . ILE A 1 208 ? -7.994 -1.205 8.505 1.00 92.38 208 ILE A N 1
ATOM 1605 C CA . ILE A 1 208 ? -9.212 -1.429 7.698 1.00 92.38 208 ILE A CA 1
ATOM 1606 C C . ILE A 1 208 ? -10.235 -2.270 8.475 1.00 92.38 208 ILE A C 1
ATOM 1608 O O . ILE A 1 208 ? -11.413 -1.913 8.521 1.00 92.38 208 ILE A O 1
ATOM 1612 N N . LEU A 1 209 ? -9.782 -3.348 9.124 1.00 92.44 209 LEU A N 1
ATOM 1613 C CA . LEU A 1 209 ? -10.639 -4.193 9.958 1.00 92.44 209 LEU A CA 1
ATOM 1614 C C . LEU A 1 209 ? -11.244 -3.421 11.137 1.00 92.44 209 LEU A C 1
ATOM 1616 O O . LEU A 1 209 ? -12.440 -3.543 11.398 1.00 92.44 209 LEU A O 1
ATOM 1620 N N . LEU A 1 210 ? -10.428 -2.634 11.844 1.00 91.56 210 LEU A N 1
ATOM 1621 C CA . LEU A 1 210 ? -10.854 -1.842 13.004 1.00 91.56 210 LEU A CA 1
ATOM 1622 C C . LEU A 1 210 ? -11.829 -0.721 12.625 1.00 91.56 210 LEU A C 1
ATOM 1624 O O . LEU A 1 210 ? -12.721 -0.395 13.402 1.00 91.56 210 LEU A O 1
ATOM 1628 N N . GLU A 1 211 ? -11.709 -0.173 11.417 1.00 90.69 211 GLU A N 1
ATOM 1629 C CA . GLU A 1 211 ? -12.670 0.775 10.840 1.00 90.69 211 GLU A CA 1
ATOM 1630 C C . GLU A 1 211 ? -13.999 0.104 10.428 1.00 90.69 211 GLU A C 1
ATOM 1632 O O . GLU A 1 211 ? -14.893 0.772 9.909 1.00 90.69 211 GLU A O 1
ATOM 1637 N N . GLY A 1 212 ? -14.147 -1.212 10.626 1.00 88.31 212 GLY A N 1
ATOM 1638 C CA . GLY A 1 212 ? -15.334 -1.976 10.232 1.00 88.31 212 GLY A CA 1
ATOM 1639 C C . GLY A 1 212 ? -15.468 -2.156 8.717 1.00 88.31 212 GLY A C 1
ATOM 1640 O O . GLY A 1 212 ? -16.525 -2.558 8.226 1.00 88.31 212 GLY A O 1
ATOM 1641 N N . ARG A 1 213 ? -14.408 -1.861 7.960 1.00 86.12 213 ARG A N 1
ATOM 1642 C CA . ARG A 1 213 ? -14.363 -1.999 6.503 1.00 86.12 213 ARG A CA 1
ATOM 1643 C C . ARG A 1 213 ? -13.862 -3.392 6.119 1.00 86.12 213 ARG A C 1
ATOM 1645 O O . ARG A 1 213 ? -13.112 -4.027 6.852 1.00 86.12 213 ARG A O 1
ATOM 1652 N N . GLY A 1 214 ? -14.270 -3.882 4.946 1.00 84.50 214 GLY A N 1
ATOM 1653 C CA . GLY A 1 214 ? -13.796 -5.175 4.436 1.00 84.50 214 GLY A CA 1
ATOM 1654 C C . GLY A 1 214 ? -14.308 -6.385 5.226 1.00 84.50 214 GLY A C 1
ATOM 1655 O O . GLY A 1 214 ? -13.610 -7.391 5.321 1.00 84.50 214 GLY A O 1
ATOM 1656 N N . SER A 1 215 ? -15.523 -6.308 5.783 1.00 86.38 215 SER A N 1
ATOM 1657 C CA . SER A 1 215 ? -16.163 -7.384 6.562 1.00 86.38 215 SER A CA 1
ATOM 1658 C C . SER A 1 215 ? -16.182 -8.737 5.838 1.00 86.38 215 SER A C 1
ATOM 1660 O O . SER A 1 215 ? -15.997 -9.777 6.469 1.00 86.38 215 SER A O 1
ATOM 1662 N N . GLN A 1 216 ? -16.311 -8.727 4.510 1.00 92.44 216 GLN A N 1
ATOM 1663 C CA . GLN A 1 216 ? -16.231 -9.914 3.652 1.00 92.44 216 GLN A CA 1
ATOM 1664 C C . GLN A 1 216 ? -14.879 -10.651 3.712 1.00 92.44 216 GLN A C 1
ATOM 1666 O O . GLN A 1 216 ? -14.816 -11.843 3.429 1.00 92.44 216 GLN A O 1
ATOM 1671 N N . TYR A 1 217 ? -13.809 -9.971 4.135 1.00 94.06 217 TYR A N 1
ATOM 1672 C CA . TYR A 1 217 ? -12.455 -10.516 4.269 1.00 94.06 217 TYR A CA 1
ATOM 1673 C C . TYR A 1 217 ? -11.991 -10.612 5.731 1.00 94.06 217 TYR A C 1
ATOM 1675 O O . TYR A 1 217 ? -10.796 -10.758 6.005 1.00 94.06 217 TYR A O 1
ATOM 1683 N N . ALA A 1 218 ? -12.920 -10.538 6.692 1.00 92.81 218 ALA A N 1
ATOM 1684 C CA . ALA A 1 218 ? -12.604 -10.445 8.117 1.00 92.81 218 ALA A CA 1
ATOM 1685 C C . ALA A 1 218 ? -11.704 -11.581 8.631 1.00 92.81 218 ALA A C 1
ATOM 1687 O O . ALA A 1 218 ? -10.878 -11.350 9.511 1.00 92.81 218 ALA A O 1
ATOM 1688 N N . SER A 1 219 ? -11.828 -12.799 8.095 1.00 93.06 219 SER A N 1
ATOM 1689 C CA . SER A 1 219 ? -10.981 -13.937 8.480 1.00 93.06 219 SER A CA 1
ATOM 1690 C C . SER A 1 219 ? -9.498 -13.679 8.197 1.00 93.06 219 SER A C 1
ATOM 1692 O O . SER A 1 219 ? -8.660 -13.882 9.075 1.00 93.06 219 SER A O 1
ATOM 1694 N N . THR A 1 220 ? -9.170 -13.196 7.000 1.00 93.38 220 THR A N 1
ATOM 1695 C CA . THR A 1 220 ? -7.794 -12.886 6.593 1.00 93.38 220 THR A CA 1
ATOM 1696 C C . THR A 1 220 ? -7.295 -11.614 7.267 1.00 93.38 220 THR A C 1
ATOM 1698 O O . THR A 1 220 ? -6.166 -11.576 7.752 1.00 93.38 220 THR A O 1
ATOM 1701 N N . LEU A 1 221 ? -8.140 -10.588 7.388 1.00 94.06 221 LEU A N 1
ATOM 1702 C CA . LEU A 1 221 ? -7.768 -9.351 8.078 1.00 94.06 221 LEU A CA 1
ATOM 1703 C C . LEU A 1 221 ? -7.450 -9.582 9.564 1.00 94.06 221 LEU A C 1
ATOM 1705 O O . LEU A 1 221 ? -6.511 -8.985 10.082 1.00 94.06 221 LEU A O 1
ATOM 1709 N N . LYS A 1 222 ? -8.154 -10.502 10.240 1.00 94.38 222 LYS A N 1
ATO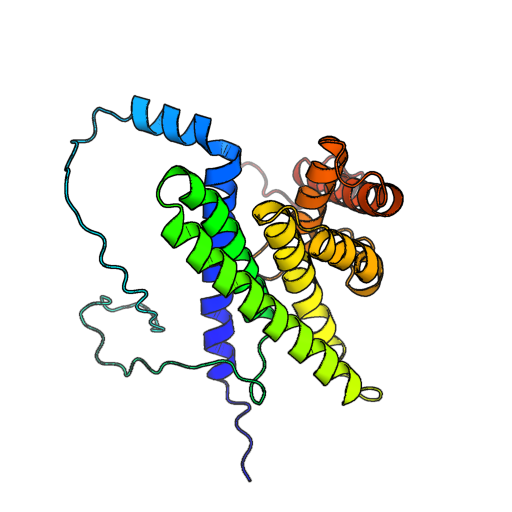M 1710 C CA . LYS A 1 222 ? -7.817 -10.918 11.615 1.00 94.38 222 LYS A CA 1
ATOM 1711 C C . LYS A 1 222 ? -6.445 -11.587 11.708 1.00 94.38 222 LYS A C 1
ATOM 1713 O O . LYS A 1 222 ? -5.760 -11.437 12.714 1.00 94.38 222 LYS A O 1
ATOM 1718 N N . GLN A 1 223 ? -6.017 -12.308 10.672 1.00 93.56 223 GLN A N 1
ATOM 1719 C CA . GLN A 1 223 ? -4.662 -12.865 10.637 1.00 93.56 223 GLN A CA 1
ATOM 1720 C C . GLN A 1 223 ? -3.616 -11.757 10.494 1.00 93.56 223 GLN A C 1
ATOM 1722 O O . GLN A 1 223 ? -2.615 -11.782 11.205 1.00 93.56 223 GLN A O 1
ATOM 1727 N N . TYR A 1 224 ? -3.861 -10.762 9.634 1.00 94.19 224 TYR A N 1
ATOM 1728 C CA . TYR A 1 224 ? -3.005 -9.575 9.545 1.00 94.19 224 TYR A CA 1
ATOM 1729 C C . TYR A 1 224 ? -2.934 -8.821 10.878 1.00 94.19 224 TYR A C 1
ATOM 1731 O O . TYR A 1 224 ? -1.837 -8.462 11.300 1.00 94.19 224 TYR A O 1
ATOM 1739 N N . GLN A 1 225 ? -4.067 -8.676 11.571 1.00 93.88 225 GLN A N 1
ATOM 1740 C CA . GLN A 1 225 ? -4.135 -8.109 12.919 1.00 93.88 225 GLN A CA 1
ATOM 1741 C C . GLN A 1 225 ? -3.259 -8.861 13.911 1.00 93.88 225 GLN A C 1
ATOM 1743 O O . GLN A 1 225 ? -2.405 -8.249 14.543 1.00 93.88 225 GLN A O 1
ATOM 1748 N N . ALA A 1 226 ? -3.371 -10.187 13.976 1.00 91.44 226 ALA A N 1
ATOM 1749 C CA . ALA A 1 226 ? -2.537 -10.983 14.871 1.00 91.44 226 ALA A CA 1
ATOM 1750 C C . ALA A 1 226 ? -1.027 -10.789 14.611 1.00 91.44 226 ALA A C 1
ATOM 1752 O O . ALA A 1 226 ? -0.222 -10.832 15.544 1.00 91.44 226 ALA A O 1
ATOM 1753 N N . LYS A 1 227 ? -0.616 -10.560 13.355 1.00 90.31 227 LYS A N 1
ATOM 1754 C CA . LYS A 1 227 ? 0.788 -10.270 13.020 1.00 90.31 227 LYS A CA 1
ATOM 1755 C C . LYS A 1 227 ? 1.196 -8.833 13.345 1.00 90.31 227 LYS A C 1
ATOM 1757 O O . LYS A 1 227 ? 2.302 -8.631 13.844 1.00 90.31 227 LYS A O 1
ATOM 1762 N N . ALA A 1 228 ? 0.312 -7.862 13.126 1.00 90.56 228 ALA A N 1
ATOM 1763 C CA . ALA A 1 228 ? 0.535 -6.478 13.533 1.00 90.56 228 ALA A CA 1
ATOM 1764 C C . ALA A 1 228 ? 0.698 -6.368 15.057 1.00 90.56 228 ALA A C 1
ATOM 1766 O O . ALA A 1 228 ? 1.635 -5.723 15.526 1.00 90.56 228 ALA A O 1
ATOM 1767 N N . ASP A 1 229 ? -0.151 -7.063 15.818 1.00 89.19 229 ASP A N 1
ATOM 1768 C CA . ASP A 1 229 ? -0.080 -7.131 17.280 1.00 89.19 229 ASP A CA 1
ATOM 1769 C C . ASP A 1 229 ? 1.241 -7.761 17.732 1.00 89.19 229 ASP A C 1
ATOM 1771 O O . ASP A 1 229 ? 1.921 -7.228 18.610 1.00 89.19 229 ASP A O 1
ATOM 1775 N N . TYR A 1 230 ? 1.665 -8.849 17.080 1.00 87.31 230 TYR A N 1
ATOM 1776 C CA . TYR A 1 230 ? 2.966 -9.461 17.345 1.00 87.31 230 TYR A CA 1
ATOM 1777 C C . TYR A 1 230 ? 4.123 -8.479 17.120 1.00 87.31 230 TYR A C 1
ATOM 1779 O O . TYR A 1 230 ? 5.016 -8.382 17.969 1.00 87.31 230 TYR A O 1
ATOM 1787 N N . PHE A 1 231 ? 4.117 -7.749 16.001 1.00 87.56 231 PHE A N 1
ATOM 1788 C CA . PHE A 1 231 ? 5.136 -6.745 15.697 1.00 87.56 231 PHE A CA 1
ATOM 1789 C C . PHE A 1 231 ? 5.135 -5.625 16.746 1.00 87.56 231 PHE A C 1
ATOM 1791 O O . PHE A 1 231 ? 6.181 -5.340 17.334 1.00 87.56 231 PHE A O 1
ATOM 1798 N N . ALA A 1 232 ? 3.967 -5.064 17.072 1.00 86.56 232 ALA A N 1
ATOM 1799 C CA . ALA A 1 232 ? 3.829 -4.022 18.087 1.00 86.56 232 ALA A CA 1
ATOM 1800 C C . ALA A 1 232 ? 4.336 -4.489 19.463 1.00 86.56 232 ALA A C 1
ATOM 1802 O O . ALA A 1 232 ? 5.140 -3.794 20.092 1.00 86.56 232 ALA A O 1
ATOM 1803 N N . CYS A 1 233 ? 3.951 -5.693 19.902 1.00 85.06 233 CYS A N 1
ATOM 1804 C CA . CYS A 1 233 ? 4.436 -6.289 21.148 1.00 85.06 233 CYS A CA 1
ATOM 1805 C C . CYS A 1 233 ? 5.952 -6.530 21.134 1.00 85.06 233 CYS A C 1
ATOM 1807 O O . CYS A 1 233 ? 6.606 -6.368 22.170 1.00 85.06 233 CYS A O 1
ATOM 1809 N N . SER A 1 234 ? 6.534 -6.858 19.976 1.00 81.81 234 SER A N 1
ATOM 1810 C CA . SER A 1 234 ? 7.986 -7.015 19.837 1.00 81.81 234 SER A CA 1
ATOM 1811 C C . SER A 1 234 ? 8.735 -5.694 20.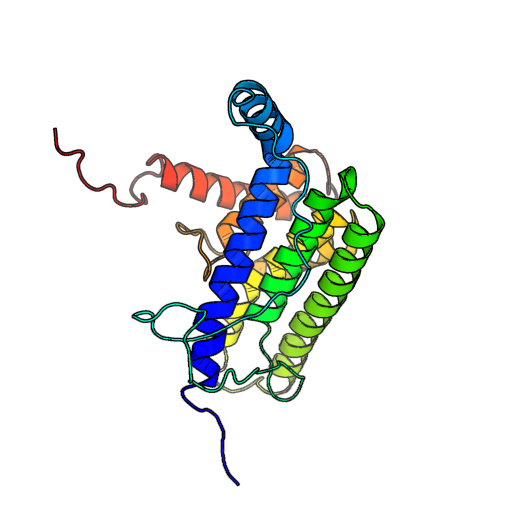057 1.00 81.81 234 SER A C 1
ATOM 1813 O O . SER A 1 234 ? 9.752 -5.691 20.756 1.00 81.81 234 SER A O 1
ATOM 1815 N N . CYS A 1 235 ? 8.190 -4.571 19.570 1.00 80.88 235 CYS A N 1
ATOM 1816 C CA . CYS A 1 235 ? 8.772 -3.236 19.736 1.00 80.88 235 CYS A CA 1
ATOM 1817 C C . CYS A 1 235 ? 8.737 -2.748 21.194 1.00 80.88 235 CYS A C 1
ATOM 1819 O O . CYS A 1 235 ? 9.658 -2.061 21.641 1.00 80.88 235 CYS A O 1
ATOM 1821 N N . VAL A 1 236 ? 7.701 -3.119 21.956 1.00 82.06 236 VAL A N 1
ATOM 1822 C CA . VAL A 1 236 ? 7.546 -2.739 23.378 1.00 82.06 236 VAL A CA 1
ATOM 1823 C C . VAL A 1 236 ? 8.052 -3.798 24.362 1.00 82.06 236 VAL A C 1
ATOM 1825 O O . VAL A 1 236 ? 7.800 -3.698 25.559 1.00 82.06 236 VAL A O 1
ATOM 1828 N N . GLN A 1 237 ? 8.784 -4.798 23.868 1.00 69.75 237 GLN A N 1
ATOM 1829 C CA . GLN A 1 237 ? 9.383 -5.881 24.651 1.00 69.75 237 GLN A CA 1
ATOM 1830 C C . GLN A 1 237 ? 8.395 -6.751 25.453 1.00 69.75 237 GLN A C 1
ATOM 1832 O O . GLN A 1 237 ? 8.756 -7.310 26.485 1.00 69.75 237 GLN A O 1
ATOM 1837 N N . LYS A 1 238 ? 7.157 -6.904 24.972 1.00 71.38 238 LYS A N 1
ATOM 1838 C CA . LYS A 1 238 ? 6.111 -7.712 25.629 1.00 71.38 238 LYS A CA 1
ATOM 1839 C C . LYS A 1 238 ? 5.882 -9.087 24.995 1.00 71.38 238 LYS A C 1
ATOM 1841 O O . LYS A 1 238 ? 4.953 -9.782 25.380 1.00 71.38 238 LYS A O 1
ATOM 1846 N N . ASN A 1 239 ? 6.715 -9.485 24.035 1.00 63.84 239 ASN A N 1
ATOM 1847 C CA . ASN A 1 239 ? 6.709 -10.852 23.516 1.00 63.84 239 ASN A CA 1
ATOM 1848 C C . ASN A 1 239 ? 7.640 -11.712 24.369 1.00 63.84 239 ASN A C 1
ATOM 1850 O O . ASN A 1 239 ? 8.852 -11.518 24.283 1.00 63.84 239 ASN A O 1
ATOM 1854 N N . ASP A 1 240 ? 7.080 -12.649 25.137 1.00 57.94 240 ASP A N 1
ATOM 1855 C CA . ASP A 1 240 ? 7.764 -13.615 26.015 1.00 57.94 240 ASP A CA 1
ATOM 1856 C C . ASP A 1 240 ? 8.982 -14.297 25.340 1.00 57.94 240 ASP A C 1
ATOM 1858 O O . ASP A 1 240 ? 8.889 -15.389 24.782 1.00 57.94 240 ASP A O 1
ATOM 1862 N N . GLY A 1 241 ? 10.147 -13.634 25.349 1.00 54.59 241 GLY A N 1
ATOM 1863 C CA . GLY A 1 241 ? 11.420 -14.141 24.816 1.00 54.59 241 GLY A CA 1
ATOM 1864 C C . GLY A 1 241 ? 11.753 -13.848 23.341 1.00 54.59 241 GLY A C 1
ATOM 1865 O O . GLY A 1 241 ? 12.811 -14.270 22.881 1.00 54.59 241 GLY A O 1
ATOM 1866 N N . TYR A 1 242 ? 10.932 -13.104 22.583 1.00 50.78 242 TYR A N 1
ATOM 1867 C CA . TYR A 1 242 ? 11.167 -12.829 21.146 1.00 50.78 242 TYR A CA 1
ATOM 1868 C C . TYR A 1 242 ? 11.270 -11.331 20.806 1.00 50.78 242 TYR A C 1
ATOM 1870 O O . TYR A 1 242 ? 10.743 -10.874 19.789 1.00 50.78 242 TYR A O 1
ATOM 1878 N N . THR A 1 243 ? 11.968 -10.557 21.628 1.00 52.75 243 THR A N 1
ATOM 1879 C CA . THR A 1 243 ? 12.045 -9.088 21.549 1.00 52.75 243 THR A CA 1
ATOM 1880 C C . THR A 1 243 ? 13.205 -8.577 20.685 1.00 52.75 243 THR A C 1
ATOM 1882 O O . THR A 1 243 ? 14.198 -9.273 20.469 1.00 52.75 243 THR A O 1
ATOM 1885 N N . THR A 1 244 ? 13.088 -7.353 20.156 1.00 54.12 244 THR A N 1
ATOM 1886 C CA . THR A 1 244 ? 14.215 -6.643 19.527 1.00 54.12 244 THR A CA 1
ATOM 1887 C C . THR A 1 244 ? 15.167 -6.125 20.612 1.00 54.12 244 THR A C 1
ATOM 1889 O O . THR A 1 244 ? 14.722 -5.510 21.586 1.00 54.12 244 THR A O 1
ATOM 1892 N N . SER A 1 245 ? 16.473 -6.369 20.459 1.00 51.44 245 SER A N 1
ATOM 1893 C CA . SER A 1 245 ? 17.486 -5.992 21.458 1.00 51.44 245 SER A CA 1
ATOM 1894 C C . SER A 1 245 ? 17.553 -4.471 21.641 1.00 51.44 245 SER A C 1
ATOM 1896 O O . SER A 1 245 ? 17.788 -3.745 20.677 1.00 51.44 245 SER A O 1
ATOM 1898 N N . ARG A 1 246 ? 17.414 -3.976 22.879 1.00 50.47 246 ARG A N 1
ATOM 1899 C CA . ARG A 1 246 ? 17.818 -2.601 23.228 1.00 50.47 246 ARG A CA 1
ATOM 1900 C C . ARG A 1 246 ? 19.309 -2.574 23.541 1.00 50.47 246 ARG A C 1
ATOM 1902 O O . ARG A 1 246 ? 19.828 -3.518 24.132 1.00 50.47 246 ARG A O 1
ATOM 1909 N N . LYS A 1 247 ? 19.984 -1.476 23.195 1.00 47.38 247 LYS A N 1
ATOM 1910 C CA . LYS A 1 247 ? 21.239 -1.129 23.871 1.00 47.38 247 LYS A CA 1
ATOM 1911 C C . LYS A 1 247 ? 20.908 -0.738 25.319 1.00 47.38 247 LYS A C 1
ATOM 1913 O O . LYS A 1 247 ? 19.866 -0.107 25.518 1.00 47.38 247 LYS A O 1
ATOM 1918 N N . PRO A 1 248 ? 21.735 -1.113 26.310 1.00 44.38 248 PRO A N 1
ATOM 1919 C CA . PRO A 1 248 ? 21.570 -0.626 27.674 1.00 44.38 248 PRO A CA 1
ATOM 1920 C C . PRO A 1 248 ? 21.477 0.903 27.661 1.00 44.38 248 PRO A C 1
ATOM 1922 O O . PRO A 1 248 ? 22.231 1.551 26.936 1.00 44.38 248 PRO A O 1
ATOM 1925 N N . GLN A 1 249 ? 20.540 1.472 28.422 1.00 45.00 249 GLN A N 1
ATOM 1926 C CA . GLN A 1 249 ? 20.617 2.891 28.754 1.00 45.00 249 GLN A CA 1
ATOM 1927 C C . GLN A 1 249 ? 21.872 3.061 29.607 1.00 45.00 249 GLN A C 1
ATOM 1929 O O . GLN A 1 249 ? 21.929 2.540 30.718 1.00 45.00 249 GLN A O 1
ATOM 1934 N N . GLU A 1 250 ? 22.891 3.714 29.050 1.00 42.34 250 GLU A N 1
ATOM 1935 C CA . GLU A 1 250 ? 23.985 4.260 29.847 1.00 42.34 250 GLU A CA 1
ATOM 1936 C C . GLU A 1 250 ? 23.354 5.266 30.818 1.00 42.34 250 GLU A C 1
ATOM 1938 O O . GLU A 1 250 ? 22.664 6.197 30.394 1.00 42.34 250 GLU A O 1
ATOM 1943 N N . ALA A 1 251 ? 23.478 4.959 32.110 1.00 42.34 251 ALA A N 1
ATOM 1944 C CA . ALA A 1 251 ? 23.050 5.795 33.223 1.00 42.34 251 ALA A CA 1
ATOM 1945 C C . ALA A 1 251 ? 24.106 6.859 33.530 1.00 42.34 251 ALA A C 1
ATOM 1947 O O . ALA A 1 251 ? 25.309 6.547 33.362 1.00 42.34 251 ALA A O 1
#

InterPro domains:
  IPR001701 Glycoside hydrolase family 9 [PF00759] (16-244)
  IPR008928 Six-hairpin glycosidase superfamily [SSF48208] (15-247)
  IPR012341 Six-hairpin glycosidase-like superfamily [G3DSA:1.50.10.10] (13-251)

Sequence (251 aa):
MQHQHGPRARRLRRCALPMAFSMTMMAWGAIDFNKEITSAANQMAWLPSDGGRTTSSRLIHTTAQCSVGSEDMTTPRTAYKLDQNHPGSDLAGETAAALAAASLAFKPYNSSYSNLLLSHAKQLFSFADDTIQNAKQFYTSSGYSASYHITNDELLWAAAWLHRATGEDYYLKYVVDNAVYMGGTGCAVKEFSWDNKYAGVQVLLSKILLEGRGSQYASTLKQYQAKADYFACSCVQKNDGYTTSRKPQEA

Nearest PDB structures (foldseek):
  1ks8-assembly1_A  TM=6.907E-01  e=1.457E-07  Nasutitermes takasagoensis
  8ihx-assembly1_A  TM=6.548E-01  e=8.320E-07  Eisenia fetida
  8ihw-assembly1_A  TM=6.812E-01  e=1.700E-06  Eisenia fetida
  4tf4-assembly2_B  TM=6.233E-01  e=2.431E-06  Thermobifida fusca
  2yik-assembly1_A  TM=7.053E-01  e=3.392E-05  Acetivibrio thermocellus

Solvent-accessible surface area (backbone atoms only — not comparable to full-atom values): 14241 Å² total; per-residue (Å²): 142,80,89,80,89,48,83,59,67,61,49,52,56,68,56,51,35,49,49,28,39,50,49,26,50,53,21,47,48,51,58,78,39,39,68,59,55,52,51,51,53,64,72,49,68,83,58,82,85,76,79,84,75,85,77,73,93,66,93,77,83,76,93,71,88,80,88,65,60,87,91,72,63,87,69,86,81,79,85,85,81,75,46,93,92,49,71,52,35,40,50,29,7,34,42,12,21,19,26,14,29,38,16,54,50,33,41,90,80,38,54,71,60,15,51,53,32,36,54,51,14,54,53,30,37,51,53,21,51,52,52,50,56,52,49,53,73,76,48,80,84,58,91,62,59,64,69,55,63,66,26,30,32,27,44,40,33,17,26,51,30,41,21,71,57,68,67,47,61,69,29,51,48,51,37,58,76,38,20,62,86,48,35,49,55,63,57,78,49,91,58,71,52,69,85,37,36,47,45,56,38,14,43,55,42,26,49,40,47,74,72,67,42,63,68,95,46,44,75,57,34,52,43,17,30,57,37,26,50,53,30,55,32,20,77,72,61,68,35,95,88,67,48,71,86,74,78,80,81,85,126